Protein AF-G0PFA1-F1 (afdb_monomer_lite)

pLDDT: mean 74.65, std 20.19, range [38.69, 98.12]

Organism: Caenorhabditis brenneri (NCBI:txid135651)

Foldseek 3Di:
DDDDDDDDDDDDDPPPPPDPDDQDPVRVVVVVVVVVVVVVVPPPPPPPPQPPVNVVVVVVVVVVVVVVVVVVVLVPDDPVRNVVVVVVVVVVVVVVVVVLVVLLVCVVVVHDDPVSVVSNVVSVVVVVVVVVVVVVVLVPDDPVRNVVVVVVVVLVVCCVPVVDNPPDPPPPPPVPPPVPDDDDPDPDPDDDPDDDDDDDDDDD

Radius of gyration: 41.17 Å; chains: 1; bounding box: 41×150×68 Å

Sequence (204 aa):
MSQDQAPTSLEKSKGVGLGNNKPTKRDKIAAARQRYSRLTEHEPEHHSLPLPYDLEEEERKTKKNRLEAQRNKYHAMTPEQRREYNAKRTELGRKRRREEDQILARAERATGPPELLAKAELIRAKRKKNAERAKRRYDSMTQAEKRKHNTGRSVARRVRTVGSRDSYLEPYDESSNDWSMQGPPDSHNEDDDGNDDDYFSEDE

Secondary structure (DSSP, 8-state):
---------------------PPPHHHHHHHHHHHHHHHHHS------PPPHHHHHHHHHHHHHHHHHHHHHHHHHS-HHHHHHHHHHHHHHHHHHHHHHHHHHHHHHTT-S-HHHHHHHHHHHHHHHHHHHHHHHHHHTS-HHHHHHHHHHHHHHHHHHHHS-SSS------GGG--TT--PPP-------------------

Structure (mmCIF, N/CA/C/O backbone):
data_AF-G0PFA1-F1
#
_entry.id   AF-G0PFA1-F1
#
loop_
_atom_site.group_PDB
_atom_site.id
_atom_site.type_symbol
_atom_site.label_atom_id
_atom_site.label_alt_id
_atom_site.label_comp_id
_atom_site.label_asym_id
_atom_site.label_entity_id
_atom_site.label_seq_id
_atom_site.pdbx_PDB_ins_code
_atom_site.Cartn_x
_atom_site.Cartn_y
_atom_site.Cartn_z
_atom_site.occupancy
_atom_site.B_iso_or_equiv
_atom_site.auth_seq_id
_atom_site.auth_comp_id
_atom_site.auth_asym_id
_atom_site.auth_atom_id
_atom_site.pdbx_PDB_model_num
ATOM 1 N N . MET A 1 1 ? 15.020 100.658 -12.400 1.00 40.28 1 MET A N 1
ATOM 2 C CA . MET A 1 1 ? 13.853 100.600 -11.493 1.00 40.28 1 MET A CA 1
ATOM 3 C C . MET A 1 1 ? 12.628 100.270 -12.327 1.00 40.28 1 MET A C 1
ATOM 5 O O . MET A 1 1 ? 12.537 100.812 -13.418 1.00 40.28 1 MET A O 1
ATOM 9 N N . SER A 1 2 ? 11.749 99.423 -11.782 1.00 42.25 2 SER A N 1
ATOM 10 C CA . SER A 1 2 ? 10.439 98.984 -12.306 1.00 42.25 2 SER A CA 1
ATOM 11 C C . SER A 1 2 ? 10.474 98.042 -13.519 1.00 42.25 2 SER A C 1
ATOM 13 O O . SER A 1 2 ? 11.101 98.352 -14.522 1.00 42.25 2 SER A O 1
ATOM 15 N N . GLN A 1 3 ? 10.029 96.782 -13.364 1.00 44.78 3 GLN A N 1
ATOM 16 C CA . GLN A 1 3 ? 8.615 96.324 -13.329 1.00 44.78 3 GLN A CA 1
ATOM 17 C C . GLN A 1 3 ? 7.936 96.537 -14.687 1.00 44.78 3 GLN A C 1
ATOM 19 O O . GLN A 1 3 ? 8.119 97.579 -15.293 1.00 44.78 3 GLN A O 1
ATOM 24 N N . ASP A 1 4 ? 7.073 95.686 -15.219 1.00 46.72 4 ASP A N 1
ATOM 25 C CA . ASP A 1 4 ? 6.587 94.337 -14.940 1.00 46.72 4 ASP A CA 1
ATOM 26 C C . ASP A 1 4 ? 5.699 94.007 -16.166 1.00 46.72 4 ASP A C 1
ATOM 28 O O . ASP A 1 4 ? 5.162 94.915 -16.797 1.00 46.72 4 ASP A O 1
ATOM 32 N N . GLN A 1 5 ? 5.475 92.717 -16.410 1.00 40.41 5 GLN A N 1
ATOM 33 C CA . GLN A 1 5 ? 4.263 92.141 -17.026 1.00 40.41 5 GLN A CA 1
ATOM 34 C C . GLN A 1 5 ? 3.979 92.227 -18.553 1.00 40.41 5 GLN A C 1
ATOM 36 O O . GLN A 1 5 ? 4.111 93.241 -19.228 1.00 40.41 5 GLN A O 1
ATOM 41 N N . ALA A 1 6 ? 3.549 91.055 -19.054 1.00 48.53 6 ALA A N 1
ATOM 42 C CA . ALA A 1 6 ? 3.175 90.661 -20.423 1.00 48.53 6 ALA A CA 1
ATOM 43 C C . ALA A 1 6 ? 1.852 91.293 -20.921 1.00 48.53 6 ALA A C 1
ATOM 45 O O . ALA A 1 6 ? 1.153 91.906 -20.114 1.00 48.53 6 ALA A O 1
ATOM 46 N N . PRO A 1 7 ? 1.437 91.105 -22.202 1.00 54.19 7 PRO A N 1
ATOM 47 C CA . PRO A 1 7 ? 0.536 89.975 -22.522 1.00 54.19 7 PRO A CA 1
ATOM 48 C C . PRO A 1 7 ? 0.531 89.477 -23.999 1.00 54.19 7 PRO A C 1
ATOM 50 O O . PRO A 1 7 ? 1.149 90.055 -24.884 1.00 54.19 7 PRO A O 1
ATOM 53 N N . THR A 1 8 ? -0.304 88.453 -24.243 1.00 46.94 8 THR A N 1
ATOM 54 C CA . THR A 1 8 ? -1.005 88.068 -25.500 1.00 46.94 8 THR A CA 1
ATOM 55 C C . THR A 1 8 ? -0.587 86.771 -26.221 1.00 46.94 8 THR A C 1
A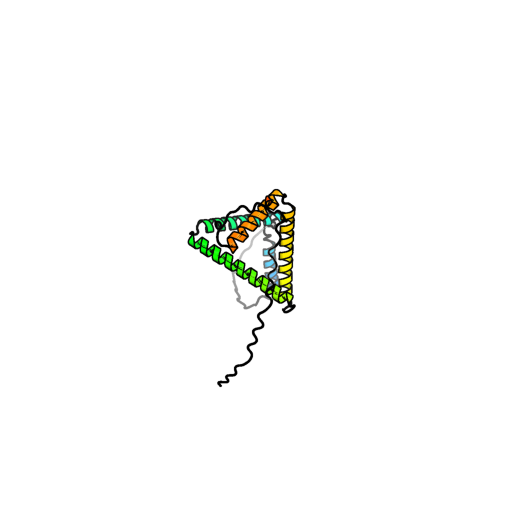TOM 57 O O . THR A 1 8 ? 0.324 86.707 -27.033 1.00 46.94 8 THR A O 1
ATOM 60 N N . SER A 1 9 ? -1.339 85.715 -25.880 1.00 47.41 9 SER A N 1
ATOM 61 C CA . SER A 1 9 ? -2.053 84.783 -26.773 1.00 47.41 9 SER A CA 1
ATOM 62 C C . SER A 1 9 ? -1.447 84.390 -28.129 1.00 47.41 9 SER A C 1
ATOM 64 O O . SER A 1 9 ? -1.487 85.181 -29.066 1.00 47.41 9 SER A O 1
ATOM 66 N N . LEU A 1 10 ? -1.186 83.088 -28.316 1.00 46.88 10 LEU A N 1
ATOM 67 C CA . LEU A 1 10 ? -1.720 82.410 -29.500 1.00 46.88 10 LEU A CA 1
ATOM 68 C C . LEU A 1 10 ? -1.975 80.913 -29.268 1.00 46.88 10 LEU A C 1
ATOM 70 O O . LEU A 1 10 ? -1.089 80.122 -28.964 1.00 46.88 10 LEU A O 1
ATOM 74 N N . GLU A 1 11 ? -3.262 80.614 -29.357 1.00 47.31 11 GLU A N 1
ATOM 75 C CA . GLU A 1 11 ? -3.962 79.400 -29.756 1.00 47.31 11 GLU A CA 1
ATOM 76 C C . GLU A 1 11 ? -3.298 78.012 -29.742 1.00 47.31 11 GLU A C 1
ATOM 78 O O . GLU A 1 11 ? -2.286 77.700 -30.362 1.00 47.31 11 GLU A O 1
ATOM 83 N N . LYS A 1 12 ? -4.075 77.111 -29.135 1.00 49.41 12 LYS A N 1
ATOM 84 C CA . LYS A 1 12 ? -4.110 75.669 -29.365 1.00 49.41 12 LYS A CA 1
ATOM 85 C C . LYS A 1 12 ? -4.075 75.347 -30.866 1.00 49.41 12 LYS A C 1
ATOM 87 O O . LYS A 1 12 ? -5.020 75.661 -31.578 1.00 49.41 12 LYS A O 1
ATOM 92 N N . SER A 1 13 ? -3.130 74.515 -31.291 1.00 47.66 13 SER A N 1
ATOM 93 C CA . SER A 1 13 ? -3.408 73.543 -32.352 1.00 47.66 13 SER A CA 1
ATOM 94 C C . SER A 1 13 ? -3.010 72.147 -31.876 1.00 47.66 13 SER A C 1
ATOM 96 O O . SER A 1 13 ? -1.849 71.755 -31.803 1.00 47.66 13 SER A O 1
ATOM 98 N N . LYS A 1 14 ? -4.033 71.384 -31.475 1.00 49.06 14 LYS A N 1
ATOM 99 C CA . LYS A 1 14 ? -3.942 69.938 -31.285 1.00 49.06 14 LYS A CA 1
ATOM 100 C C . LYS A 1 14 ? -3.827 69.302 -32.670 1.00 49.06 14 LYS A C 1
ATOM 102 O O . LYS A 1 14 ? -4.832 68.943 -33.270 1.00 49.06 14 LYS A O 1
ATOM 107 N N . GLY A 1 15 ? -2.607 69.168 -33.173 1.00 38.69 15 GLY A N 1
ATOM 108 C CA . GLY A 1 15 ? -2.311 68.296 -34.304 1.00 38.69 15 GLY A CA 1
ATOM 109 C C . GLY A 1 15 ? -2.151 66.859 -33.818 1.00 38.69 15 GLY A C 1
ATOM 110 O O . GLY A 1 15 ? -1.034 66.418 -33.566 1.00 38.69 15 GLY A O 1
ATOM 111 N N . VAL A 1 16 ? -3.252 66.120 -33.654 1.00 45.16 16 VAL A N 1
ATOM 112 C CA . VAL A 1 16 ? -3.192 64.661 -33.467 1.00 45.16 16 VAL A CA 1
ATOM 113 C C . VAL A 1 16 ? -2.939 64.039 -34.838 1.00 45.16 16 VAL A C 1
ATOM 115 O O . VAL A 1 16 ? -3.854 63.607 -35.532 1.00 45.16 16 VAL A O 1
ATOM 118 N N . GLY A 1 17 ? -1.675 64.048 -35.256 1.00 40.03 17 GLY A N 1
ATOM 119 C CA . GLY A 1 17 ? -1.214 63.267 -36.393 1.00 40.03 17 GLY A CA 1
ATOM 120 C C . GLY A 1 17 ? -1.200 61.791 -36.011 1.00 40.03 17 GLY A C 1
ATOM 121 O O . GLY A 1 17 ? -0.230 61.311 -35.428 1.00 40.03 17 GLY A O 1
ATOM 122 N N . LEU A 1 18 ? -2.273 61.066 -36.332 1.00 48.09 18 LEU A N 1
ATOM 123 C CA . LEU A 1 18 ? -2.292 59.602 -36.334 1.00 48.09 18 LEU A CA 1
ATOM 124 C C . LEU A 1 18 ? -1.440 59.096 -37.510 1.00 48.09 18 LEU A C 1
ATOM 126 O O . LEU A 1 18 ? -1.946 58.647 -38.533 1.00 48.09 18 LEU A O 1
ATOM 130 N N . GLY A 1 19 ? -0.120 59.226 -37.374 1.00 45.84 19 GLY A N 1
ATOM 131 C CA . GLY A 1 19 ? 0.854 58.574 -38.239 1.00 45.84 19 GLY A CA 1
ATOM 132 C C . GLY A 1 19 ? 1.093 57.146 -37.756 1.00 45.84 19 GLY A C 1
ATOM 133 O O . GLY A 1 19 ? 1.406 56.932 -36.586 1.00 45.84 19 GLY A O 1
ATOM 134 N N . ASN A 1 20 ? 0.956 56.173 -38.658 1.00 56.06 20 ASN A N 1
ATOM 135 C CA . ASN A 1 20 ? 1.168 54.736 -38.444 1.00 56.06 20 ASN A CA 1
ATOM 136 C C . ASN A 1 20 ? 2.643 54.371 -38.164 1.00 56.06 20 ASN A C 1
ATOM 138 O O . ASN A 1 20 ? 3.238 53.536 -38.847 1.00 56.06 20 ASN A O 1
ATOM 142 N N . ASN A 1 21 ? 3.252 54.976 -37.148 1.00 61.53 21 ASN A N 1
ATOM 143 C CA . ASN A 1 21 ? 4.621 54.687 -36.754 1.00 61.53 21 ASN A CA 1
ATOM 144 C C . ASN A 1 21 ? 4.612 53.505 -35.791 1.00 61.53 21 ASN A C 1
ATOM 146 O O . ASN A 1 21 ? 4.347 53.641 -34.596 1.00 61.53 21 ASN A O 1
ATOM 150 N N . LYS A 1 22 ? 4.896 52.311 -36.324 1.00 63.75 22 LYS A N 1
ATOM 151 C CA . LYS A 1 22 ? 5.198 51.142 -35.491 1.00 63.75 22 LYS A CA 1
ATOM 152 C C . LYS A 1 22 ? 6.299 51.550 -34.500 1.00 63.75 22 LYS A C 1
ATOM 154 O O . LYS A 1 22 ? 7.297 52.120 -34.943 1.00 63.75 22 LYS A O 1
ATOM 159 N N . PRO A 1 23 ? 6.152 51.256 -33.196 1.00 71.88 23 PRO A N 1
ATOM 160 C CA . PRO A 1 23 ? 7.113 51.701 -32.195 1.00 71.88 23 PRO A CA 1
ATOM 161 C C . PRO A 1 23 ? 8.505 51.202 -32.570 1.00 71.88 23 PRO A C 1
ATOM 163 O O . PRO A 1 23 ? 8.684 50.017 -32.899 1.00 71.88 23 PRO A O 1
ATOM 166 N N . THR A 1 24 ? 9.483 52.106 -32.560 1.00 76.19 24 THR A N 1
ATOM 167 C CA . THR A 1 24 ? 10.854 51.750 -32.917 1.00 76.19 24 THR A CA 1
ATOM 168 C C . THR A 1 24 ? 11.400 50.762 -31.885 1.00 76.19 24 THR A C 1
ATOM 170 O O . THR A 1 24 ? 10.879 50.623 -30.774 1.00 76.19 24 THR A O 1
ATOM 173 N N . LYS A 1 25 ? 12.470 50.031 -32.222 1.00 72.50 25 LYS A N 1
ATOM 174 C CA . LYS A 1 25 ? 13.098 49.085 -31.281 1.00 72.50 25 LYS A CA 1
ATOM 175 C C . LYS A 1 25 ? 13.473 49.774 -29.961 1.00 72.50 25 LYS A C 1
ATOM 177 O O . LYS A 1 25 ? 13.340 49.168 -28.903 1.00 72.50 25 LYS A O 1
ATOM 182 N N . ARG A 1 26 ? 13.873 51.048 -30.020 1.00 72.31 26 ARG A N 1
ATOM 183 C CA . ARG A 1 26 ? 14.214 51.864 -28.851 1.00 72.31 26 ARG A CA 1
ATOM 184 C C . ARG A 1 26 ? 12.990 52.159 -27.981 1.00 72.31 26 ARG A C 1
ATOM 186 O O . ARG A 1 26 ? 13.082 52.001 -26.769 1.00 72.31 26 ARG A O 1
ATOM 193 N N . ASP A 1 27 ? 11.845 52.462 -28.586 1.00 79.31 27 ASP A N 1
ATOM 194 C CA . ASP A 1 27 ? 10.588 52.709 -27.861 1.00 79.31 27 ASP A CA 1
ATOM 195 C C . ASP A 1 27 ? 10.050 51.431 -27.219 1.00 79.31 27 ASP A C 1
ATOM 197 O O . ASP A 1 27 ? 9.589 51.446 -26.081 1.00 79.31 27 ASP A O 1
ATOM 201 N N . LYS A 1 28 ? 10.183 50.290 -27.905 1.00 80.38 28 LYS A N 1
ATOM 202 C CA . LYS A 1 28 ? 9.840 48.975 -27.344 1.00 80.38 28 LYS A CA 1
ATOM 203 C C . LYS A 1 28 ? 10.726 48.622 -26.150 1.00 80.38 28 LYS A C 1
ATOM 205 O O . LYS A 1 28 ? 10.224 48.114 -25.153 1.00 80.38 28 LYS A O 1
ATOM 210 N N . ILE A 1 29 ? 12.025 48.916 -26.231 1.00 76.38 29 ILE A N 1
ATOM 211 C CA . ILE A 1 29 ? 12.969 48.710 -25.124 1.00 76.38 29 ILE A CA 1
ATOM 212 C C . ILE A 1 29 ? 12.658 49.662 -23.963 1.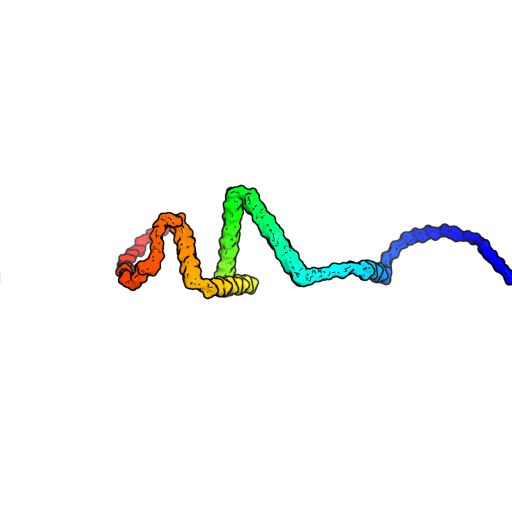00 76.38 29 ILE A C 1
ATOM 214 O O . ILE A 1 29 ? 12.672 49.232 -22.815 1.00 76.38 29 ILE A O 1
ATOM 218 N N . ALA A 1 30 ? 12.338 50.929 -24.233 1.00 79.50 30 ALA A N 1
ATOM 219 C CA . ALA A 1 30 ? 11.951 51.891 -23.204 1.00 79.50 30 ALA A CA 1
ATOM 220 C C . ALA A 1 30 ? 10.634 51.490 -22.517 1.00 79.50 30 ALA A C 1
ATOM 222 O O . ALA A 1 30 ? 10.555 51.490 -21.290 1.00 79.50 30 ALA A O 1
ATOM 223 N N . ALA A 1 31 ? 9.638 51.046 -23.286 1.00 80.25 31 ALA A N 1
ATOM 224 C CA . ALA A 1 31 ? 8.380 50.527 -22.761 1.00 80.25 31 ALA A CA 1
ATOM 225 C C . ALA A 1 31 ? 8.582 49.238 -21.948 1.00 80.25 31 ALA A C 1
ATOM 227 O O . ALA A 1 31 ? 7.970 49.074 -20.895 1.00 80.25 31 ALA A O 1
ATOM 228 N N . ALA A 1 32 ? 9.471 48.340 -22.387 1.00 76.75 32 ALA A N 1
ATOM 229 C CA . ALA A 1 32 ? 9.849 47.159 -21.615 1.00 76.75 32 ALA A CA 1
ATOM 230 C C . ALA A 1 32 ? 10.540 47.552 -20.301 1.00 76.75 32 ALA A C 1
ATOM 232 O O . ALA A 1 32 ? 10.172 47.042 -19.249 1.00 76.75 32 ALA A O 1
ATOM 233 N N . ARG A 1 33 ? 11.472 48.513 -20.327 1.00 78.00 33 ARG A N 1
ATOM 234 C CA . ARG A 1 33 ? 12.138 49.028 -19.121 1.00 78.00 33 ARG A CA 1
ATOM 235 C C . ARG A 1 33 ? 11.157 49.661 -18.142 1.00 78.00 33 ARG A C 1
ATOM 237 O O . ARG A 1 33 ? 11.268 49.391 -16.958 1.00 78.00 33 ARG A O 1
ATOM 244 N N . GLN A 1 34 ? 10.171 50.425 -18.613 1.00 76.88 34 GLN A N 1
ATOM 245 C CA . GLN A 1 34 ? 9.122 50.964 -17.740 1.00 76.88 34 GLN A CA 1
ATOM 246 C C . GLN A 1 34 ? 8.197 49.874 -17.182 1.00 76.88 34 GLN A C 1
ATOM 248 O O . GLN A 1 34 ? 7.763 49.973 -16.039 1.00 76.88 34 GLN A O 1
ATOM 253 N N . ARG A 1 35 ? 7.923 48.806 -17.945 1.00 70.25 35 ARG A N 1
ATOM 254 C CA . ARG A 1 35 ? 7.189 47.634 -17.438 1.00 70.25 35 ARG A CA 1
ATOM 255 C C . ARG A 1 35 ? 7.965 46.903 -16.343 1.00 70.25 35 ARG A C 1
ATOM 257 O O . ARG A 1 35 ? 7.372 46.568 -15.327 1.00 70.25 35 ARG A O 1
ATOM 264 N N . TYR A 1 36 ? 9.269 46.701 -16.529 1.00 64.25 36 TYR A N 1
ATOM 265 C CA . TYR A 1 36 ? 10.127 46.095 -15.509 1.00 64.25 36 TYR A CA 1
ATOM 266 C C . TYR A 1 36 ? 10.323 47.011 -14.298 1.00 64.25 36 TYR A C 1
ATOM 268 O O . TYR A 1 36 ? 10.240 46.523 -13.185 1.00 64.25 36 TYR A O 1
ATOM 276 N N . SER A 1 37 ? 10.471 48.323 -14.497 1.00 67.44 37 SER A N 1
ATOM 277 C CA . SER A 1 37 ? 10.557 49.313 -13.413 1.00 67.44 37 SER A CA 1
ATOM 278 C C . SER A 1 37 ? 9.290 49.335 -12.550 1.00 67.44 37 SER A C 1
ATOM 280 O O . SER A 1 37 ? 9.385 49.318 -11.328 1.00 67.44 37 SER A O 1
ATOM 282 N N . ARG A 1 38 ? 8.099 49.261 -13.157 1.00 64.56 38 ARG A N 1
ATOM 283 C CA . ARG A 1 38 ? 6.832 49.151 -12.411 1.00 64.56 38 ARG A CA 1
ATOM 284 C C . ARG A 1 38 ? 6.644 47.800 -11.717 1.00 64.56 38 ARG A C 1
ATOM 286 O O . ARG A 1 38 ? 5.967 47.742 -10.700 1.00 64.56 38 ARG A O 1
ATOM 293 N N . LEU A 1 39 ? 7.234 46.730 -12.253 1.00 58.41 39 LEU A N 1
ATOM 294 C CA . LEU A 1 39 ? 7.289 45.424 -11.585 1.00 58.41 39 LEU A CA 1
ATOM 295 C C . LEU A 1 39 ? 8.298 45.402 -10.429 1.00 58.41 39 LEU A C 1
ATOM 297 O O . LEU A 1 39 ? 8.116 44.615 -9.513 1.00 58.41 39 LEU A O 1
ATOM 301 N N . THR A 1 40 ? 9.343 46.234 -10.466 1.00 54.91 40 THR A N 1
ATOM 302 C CA . THR A 1 40 ? 10.335 46.345 -9.384 1.00 54.91 40 THR A CA 1
ATOM 303 C C . THR A 1 40 ? 9.950 47.349 -8.299 1.00 54.91 40 THR A C 1
ATOM 305 O O . THR A 1 40 ? 10.443 47.226 -7.189 1.00 54.91 40 THR A O 1
ATOM 308 N N . GLU A 1 41 ? 9.095 48.335 -8.595 1.00 56.12 41 GLU A N 1
ATOM 309 C CA . GLU A 1 41 ? 8.589 49.295 -7.596 1.00 56.12 41 GLU A CA 1
ATOM 310 C C . GLU A 1 41 ? 7.381 48.771 -6.817 1.00 56.12 41 GLU A C 1
ATOM 312 O O . GLU A 1 41 ? 7.161 49.176 -5.679 1.00 56.12 41 GLU A O 1
ATOM 317 N N . HIS A 1 42 ? 6.630 47.822 -7.379 1.00 48.09 42 HIS A N 1
ATOM 318 C CA . HIS A 1 42 ? 5.857 46.913 -6.547 1.00 48.09 42 HIS A CA 1
ATOM 319 C C . HIS A 1 42 ? 6.806 45.807 -6.108 1.00 48.09 42 HIS A C 1
ATOM 321 O O . HIS A 1 42 ? 6.739 44.695 -6.618 1.00 48.09 42 HIS A O 1
ATOM 327 N N . GLU A 1 43 ? 7.734 46.143 -5.208 1.00 45.62 43 GLU A N 1
ATOM 328 C CA . GLU A 1 43 ? 8.315 45.146 -4.321 1.00 45.62 43 GLU A CA 1
ATOM 329 C C . GLU A 1 43 ? 7.094 44.474 -3.686 1.00 45.62 43 GLU A C 1
ATOM 331 O O . GLU A 1 43 ? 6.370 45.138 -2.934 1.00 45.62 43 GLU A O 1
ATOM 336 N N . PRO A 1 44 ? 6.729 43.233 -4.075 1.00 53.81 44 PRO A N 1
ATOM 337 C CA . PRO A 1 44 ? 5.732 42.548 -3.292 1.00 53.81 44 PRO A CA 1
ATOM 338 C C . PRO A 1 44 ? 6.387 42.495 -1.923 1.00 53.81 44 PRO A C 1
ATOM 340 O O . PRO A 1 44 ? 7.475 41.924 -1.828 1.00 53.81 44 PRO A O 1
ATOM 343 N N . GLU A 1 45 ? 5.781 43.150 -0.922 1.00 50.56 45 GLU A N 1
ATOM 344 C CA . GLU A 1 45 ? 5.951 42.829 0.498 1.00 50.56 45 GLU A CA 1
ATOM 345 C C . GLU A 1 45 ? 6.475 41.413 0.537 1.00 50.56 45 GLU A C 1
ATOM 347 O O . GLU A 1 45 ? 5.738 40.536 0.070 1.00 50.56 45 GLU A O 1
ATOM 352 N N . HIS A 1 46 ? 7.760 41.227 0.866 1.00 47.75 46 HIS A N 1
ATOM 353 C CA . HIS A 1 46 ? 8.408 39.929 0.814 1.00 47.75 46 HIS A CA 1
ATOM 354 C C . HIS A 1 46 ? 7.531 39.008 1.657 1.00 47.75 46 HIS A C 1
ATOM 356 O O . HIS A 1 46 ? 7.664 38.965 2.877 1.00 47.75 46 HIS A O 1
ATOM 362 N N . HIS A 1 47 ? 6.584 38.323 1.007 1.00 49.97 47 HIS A N 1
ATOM 363 C CA . HIS A 1 47 ? 5.767 37.292 1.594 1.00 49.97 47 HIS A CA 1
ATOM 364 C C . HIS A 1 47 ? 6.815 36.242 1.834 1.00 49.97 47 HIS A C 1
ATOM 366 O O . HIS A 1 47 ? 7.253 35.566 0.898 1.00 49.97 47 HIS A O 1
ATOM 372 N N . SER A 1 48 ? 7.339 36.270 3.056 1.00 58.44 48 SER A N 1
ATOM 373 C CA . SER A 1 48 ? 8.338 35.360 3.553 1.00 58.44 48 SER A CA 1
ATOM 374 C C . SER A 1 48 ? 7.913 33.999 3.052 1.00 58.44 48 SER A C 1
ATOM 376 O O . SER A 1 48 ? 6.811 33.534 3.352 1.00 58.44 48 SER A O 1
ATOM 378 N N . LEU A 1 49 ? 8.735 33.417 2.174 1.00 59.34 49 LEU A N 1
ATOM 379 C CA . LEU A 1 49 ? 8.538 32.039 1.759 1.00 59.34 49 LEU A CA 1
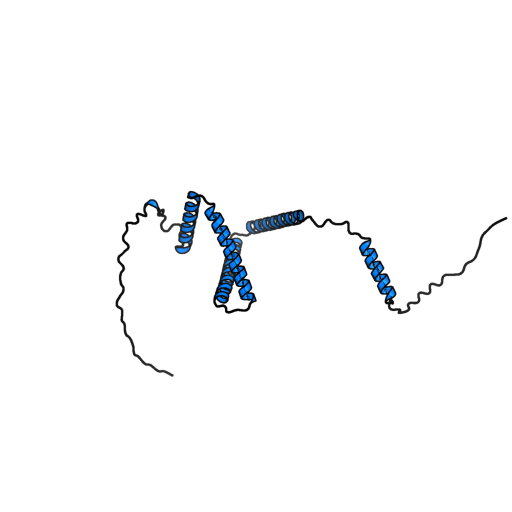ATOM 380 C C . LEU A 1 49 ? 8.292 31.268 3.056 1.00 59.34 49 LEU A C 1
ATOM 382 O O . LEU A 1 49 ? 9.135 31.398 3.953 1.00 59.34 49 LEU A O 1
ATOM 386 N N . PRO A 1 50 ? 7.138 30.582 3.202 1.00 56.00 50 PRO A N 1
ATOM 387 C CA . PRO A 1 50 ? 6.810 29.923 4.452 1.00 56.00 50 PRO A CA 1
ATOM 388 C C . PRO A 1 50 ? 8.017 29.079 4.817 1.00 56.00 50 PRO A C 1
ATOM 390 O O . PRO A 1 50 ? 8.534 28.348 3.958 1.00 56.00 50 PRO A O 1
ATOM 393 N N . LEU A 1 51 ? 8.540 29.266 6.031 1.00 60.81 51 LEU A N 1
ATOM 394 C CA . LEU A 1 51 ? 9.740 28.549 6.432 1.00 60.81 51 LEU A CA 1
ATOM 395 C C . LEU A 1 51 ? 9.459 27.050 6.234 1.00 60.81 51 LEU A C 1
ATOM 397 O O . LEU A 1 51 ? 8.302 26.637 6.314 1.00 60.81 51 LEU A O 1
ATOM 401 N N . PRO A 1 52 ? 10.465 26.203 5.960 1.00 60.84 52 PRO A N 1
ATOM 402 C CA . PRO A 1 52 ? 10.243 24.779 5.683 1.00 60.84 52 PRO A CA 1
ATOM 403 C C . PRO A 1 52 ? 9.327 24.079 6.707 1.00 60.84 52 PRO A C 1
ATOM 405 O O . PRO A 1 52 ? 8.583 23.167 6.362 1.00 60.84 52 PRO A O 1
ATOM 408 N N . TYR A 1 53 ? 9.326 24.576 7.946 1.00 62.09 53 TYR A N 1
ATOM 409 C CA . TYR A 1 53 ? 8.432 24.186 9.030 1.00 62.09 53 TYR A CA 1
ATOM 410 C C . TYR A 1 53 ? 6.943 24.521 8.781 1.00 62.09 53 TYR A C 1
ATOM 412 O O . TYR A 1 53 ? 6.074 23.675 8.984 1.00 62.09 53 TYR A O 1
ATOM 420 N N . ASP A 1 54 ? 6.638 25.710 8.264 1.00 64.19 54 ASP A N 1
ATOM 421 C CA . ASP A 1 54 ? 5.274 26.173 7.988 1.00 64.19 54 ASP A CA 1
ATOM 422 C C . ASP A 1 54 ? 4.634 25.383 6.837 1.00 64.19 54 ASP A C 1
ATOM 424 O O . ASP A 1 54 ? 3.445 25.066 6.875 1.00 64.19 54 ASP A O 1
ATOM 428 N N . LEU A 1 55 ? 5.429 24.979 5.839 1.00 70.44 55 LEU A N 1
ATOM 429 C CA . LEU A 1 55 ? 4.963 24.103 4.757 1.00 70.44 55 LEU A CA 1
ATOM 430 C C . LEU A 1 55 ? 4.574 22.716 5.281 1.00 70.44 55 LEU A C 1
ATOM 432 O O . LEU A 1 55 ? 3.535 22.175 4.898 1.00 70.44 55 LEU A O 1
ATOM 436 N N . GLU A 1 56 ? 5.374 22.138 6.179 1.00 73.94 56 GLU A N 1
ATOM 437 C CA . GLU A 1 56 ? 5.064 20.847 6.794 1.00 73.94 56 GLU A CA 1
ATOM 438 C C . GLU A 1 56 ? 3.814 20.918 7.676 1.00 73.94 56 GLU A C 1
ATOM 440 O O . GLU A 1 56 ? 2.988 19.998 7.666 1.00 73.94 56 GLU A O 1
ATOM 445 N N . GLU A 1 57 ? 3.633 22.006 8.424 1.00 76.81 57 GLU A N 1
ATOM 446 C CA . GLU A 1 57 ? 2.436 22.219 9.230 1.00 76.81 57 GLU A CA 1
ATOM 4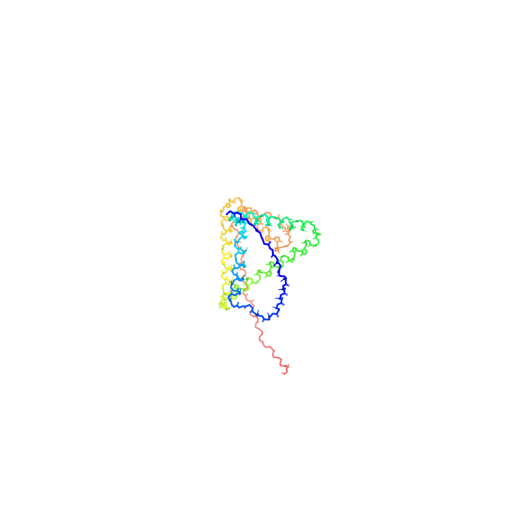47 C C . GLU A 1 57 ? 1.180 22.395 8.378 1.00 76.81 57 GLU A C 1
ATOM 449 O O . GLU A 1 57 ? 0.169 21.738 8.647 1.00 76.81 57 GLU A O 1
ATOM 454 N N . GLU A 1 58 ? 1.235 23.205 7.322 1.00 76.06 58 GLU A N 1
ATOM 455 C CA . GLU A 1 58 ? 0.127 23.361 6.379 1.00 76.06 58 GLU A CA 1
ATOM 456 C C . GLU A 1 58 ? -0.181 22.047 5.647 1.00 76.06 58 GLU A C 1
ATOM 458 O O . GLU A 1 58 ? -1.344 21.655 5.496 1.00 76.06 58 GLU A O 1
ATOM 463 N N . GLU A 1 59 ? 0.831 21.256 5.286 1.00 83.06 59 GLU A N 1
ATOM 464 C CA . GLU A 1 59 ? 0.622 19.905 4.768 1.00 83.06 59 GLU A CA 1
ATOM 465 C C . GLU A 1 59 ? -0.055 18.984 5.788 1.00 83.06 59 GLU A C 1
ATOM 467 O O . GLU A 1 59 ? -0.931 18.191 5.434 1.00 83.06 59 GLU A O 1
ATOM 472 N N . ARG A 1 60 ? 0.335 19.049 7.063 1.00 83.81 60 ARG A N 1
ATOM 473 C CA . ARG A 1 60 ? -0.292 18.254 8.128 1.00 83.81 60 ARG A CA 1
ATOM 474 C C . ARG A 1 60 ? -1.741 18.677 8.342 1.00 83.81 60 ARG A C 1
ATOM 476 O O . ARG A 1 60 ? -2.598 17.796 8.444 1.00 83.81 60 ARG A O 1
ATOM 483 N N . LYS A 1 61 ? -2.031 19.981 8.351 1.00 83.94 61 LYS A N 1
ATOM 484 C CA . LYS A 1 61 ? -3.390 20.538 8.461 1.00 83.94 61 LYS A CA 1
ATOM 485 C C . LYS A 1 61 ? -4.247 20.129 7.267 1.00 83.94 61 LYS A C 1
ATOM 487 O O . LYS A 1 61 ? -5.319 19.563 7.450 1.00 83.94 61 LYS A O 1
ATOM 492 N N . THR A 1 62 ? -3.760 20.294 6.040 1.00 87.44 62 THR A N 1
ATOM 493 C CA . THR A 1 62 ? -4.497 19.886 4.832 1.00 87.44 62 THR A CA 1
ATOM 494 C C . THR A 1 62 ? -4.719 18.374 4.774 1.00 87.44 62 THR A C 1
ATOM 496 O O . THR A 1 62 ? -5.822 17.930 4.447 1.00 87.44 62 THR A O 1
ATOM 499 N N . LYS A 1 63 ? -3.724 17.554 5.146 1.00 87.81 63 LYS A N 1
ATOM 500 C CA . LYS A 1 63 ? -3.882 16.094 5.290 1.00 87.81 63 LYS A CA 1
ATOM 501 C C . LYS A 1 63 ? -4.939 15.761 6.344 1.00 87.81 63 LYS A C 1
ATOM 503 O O . LYS A 1 63 ? -5.804 14.931 6.074 1.00 87.81 63 LYS A O 1
ATOM 508 N N . LYS A 1 64 ? -4.910 16.418 7.507 1.00 87.88 64 LYS A N 1
ATOM 509 C CA . LYS A 1 64 ? -5.905 16.250 8.577 1.00 87.88 64 LYS A CA 1
ATOM 510 C C . LYS A 1 64 ? -7.313 16.596 8.083 1.00 87.88 64 LYS A C 1
ATOM 512 O O . LYS A 1 64 ? -8.195 15.748 8.176 1.00 87.88 64 LYS A O 1
ATOM 517 N N . ASN A 1 65 ? -7.491 17.754 7.455 1.00 89.81 65 ASN A N 1
ATOM 518 C CA . ASN A 1 65 ? -8.779 18.205 6.922 1.00 89.81 65 ASN A CA 1
ATOM 519 C C . ASN A 1 65 ? -9.325 17.230 5.865 1.00 89.81 65 ASN A C 1
ATOM 521 O O . ASN A 1 65 ? -10.505 16.887 5.869 1.00 89.81 65 ASN A O 1
ATOM 525 N N . ARG A 1 66 ? -8.459 16.707 4.984 1.00 89.94 66 ARG A N 1
ATOM 526 C CA . ARG A 1 66 ? -8.836 15.678 3.996 1.00 89.94 66 ARG A CA 1
ATOM 527 C C . ARG A 1 66 ? -9.268 14.370 4.660 1.00 89.94 66 ARG A C 1
ATOM 529 O O . ARG A 1 66 ? -10.230 13.749 4.208 1.00 89.94 66 ARG A O 1
ATOM 536 N N . LEU A 1 67 ? -8.575 13.943 5.716 1.00 90.06 67 LEU A N 1
ATOM 537 C CA . LEU A 1 67 ? -8.936 12.742 6.475 1.00 90.06 67 LEU A CA 1
ATOM 538 C C . LEU A 1 67 ? -10.277 12.914 7.194 1.00 90.06 67 LEU A C 1
ATOM 540 O O . LEU A 1 67 ? -11.098 11.999 7.166 1.00 90.06 67 LEU A O 1
ATOM 544 N N . GLU A 1 68 ? -10.520 14.073 7.801 1.00 90.44 68 GLU A N 1
ATOM 545 C CA . GLU A 1 68 ? -11.790 14.401 8.457 1.00 90.44 68 GLU A CA 1
ATOM 546 C C . GLU A 1 68 ? -12.946 14.435 7.451 1.00 90.44 68 GLU A C 1
ATOM 548 O O . GLU A 1 68 ? -13.961 13.770 7.660 1.00 90.44 68 GLU A O 1
ATOM 553 N N . ALA A 1 69 ? -12.758 15.072 6.293 1.00 91.19 69 ALA A N 1
ATOM 554 C CA . ALA A 1 69 ? -13.737 15.048 5.208 1.00 91.19 69 ALA A CA 1
ATOM 555 C C . ALA A 1 69 ? -14.028 13.617 4.711 1.00 91.19 69 ALA A C 1
ATOM 557 O O . ALA A 1 69 ? -15.185 13.250 4.495 1.00 91.19 69 ALA A O 1
ATOM 558 N N . GLN A 1 70 ? -12.999 12.772 4.569 1.00 90.38 70 GLN A N 1
ATOM 559 C CA . GLN A 1 70 ? -13.175 11.371 4.176 1.00 90.38 70 GLN A CA 1
ATOM 560 C C . GLN A 1 70 ? -13.943 10.563 5.231 1.00 90.38 70 GLN A C 1
ATOM 562 O O . GLN A 1 70 ? -14.792 9.744 4.868 1.00 90.38 70 GLN A O 1
ATOM 567 N N . ARG A 1 71 ? -13.665 10.787 6.523 1.00 91.19 71 ARG A N 1
ATOM 568 C CA . ARG A 1 71 ? -14.411 10.166 7.627 1.00 91.19 71 ARG A CA 1
ATOM 569 C C . ARG A 1 71 ? -15.881 10.550 7.560 1.00 91.19 71 ARG A C 1
ATOM 571 O O . ARG A 1 71 ? -16.724 9.658 7.528 1.00 91.19 71 ARG A O 1
ATOM 578 N N . ASN A 1 72 ? -16.176 11.843 7.446 1.00 92.12 72 ASN A N 1
ATOM 579 C CA . ASN A 1 72 ? -17.548 12.343 7.348 1.00 92.12 72 ASN A CA 1
ATOM 580 C C . ASN A 1 72 ? -18.277 11.722 6.153 1.00 92.12 72 ASN A C 1
ATOM 582 O O . ASN A 1 72 ? -19.394 11.234 6.300 1.00 92.12 72 ASN A O 1
ATOM 586 N N . LYS A 1 73 ? -17.607 11.619 4.997 1.00 91.25 73 LYS A N 1
ATOM 587 C CA . LYS A 1 73 ? -18.155 10.934 3.821 1.00 91.25 73 LYS A CA 1
ATOM 588 C C . LYS A 1 73 ? -18.484 9.463 4.105 1.00 91.25 73 LYS A C 1
ATOM 590 O O . LYS A 1 73 ? -19.562 9.012 3.744 1.00 91.25 73 LYS A O 1
ATOM 595 N N . TYR A 1 74 ? -17.590 8.708 4.749 1.00 91.25 74 TYR A N 1
ATOM 596 C CA . TYR A 1 74 ? -17.826 7.290 5.067 1.00 91.25 74 TYR A CA 1
ATOM 597 C C . TYR A 1 74 ? -18.936 7.087 6.113 1.00 91.25 74 TYR A C 1
ATOM 599 O O . TYR A 1 74 ? -19.691 6.115 6.037 1.00 91.25 74 TYR A O 1
ATOM 607 N N . HIS A 1 75 ? -19.055 8.003 7.077 1.00 93.06 75 HIS A N 1
ATOM 608 C CA . HIS A 1 75 ? -20.142 7.989 8.056 1.00 93.06 75 HIS A CA 1
ATOM 609 C C . HIS A 1 75 ? -21.495 8.331 7.424 1.00 93.06 75 HIS A C 1
ATOM 611 O O . HIS A 1 75 ? -22.487 7.707 7.788 1.00 93.06 75 HIS A O 1
ATOM 617 N N . ALA A 1 76 ? -21.516 9.232 6.437 1.00 93.50 76 ALA A N 1
ATOM 618 C CA . ALA A 1 76 ? -22.712 9.584 5.674 1.00 93.50 76 ALA A CA 1
ATOM 619 C C . ALA A 1 76 ? -23.140 8.512 4.649 1.00 93.50 76 ALA A C 1
ATOM 621 O O . ALA A 1 76 ? -24.293 8.502 4.231 1.00 93.50 76 ALA A O 1
ATOM 622 N N . MET A 1 77 ? -22.242 7.608 4.232 1.00 94.38 77 MET A N 1
ATOM 623 C CA . MET A 1 77 ? -22.587 6.513 3.314 1.00 94.38 77 MET A CA 1
ATOM 624 C C . MET A 1 77 ? -23.543 5.503 3.961 1.00 94.38 77 MET A C 1
ATOM 626 O O . MET A 1 77 ? -23.348 5.076 5.105 1.00 94.38 77 MET A O 1
ATOM 630 N N . THR A 1 78 ? -24.510 5.023 3.177 1.00 96.25 78 THR A N 1
ATOM 631 C CA . THR A 1 78 ? -25.387 3.910 3.567 1.00 96.25 78 THR A CA 1
ATOM 632 C C . THR A 1 78 ? -24.582 2.606 3.724 1.00 96.25 78 THR A C 1
ATOM 634 O O . THR A 1 78 ? -23.475 2.480 3.184 1.00 96.25 78 THR A O 1
ATOM 637 N N . PRO A 1 79 ? -25.079 1.596 4.468 1.00 93.44 79 PRO A N 1
ATOM 638 C CA . PRO A 1 79 ? -24.384 0.312 4.598 1.00 93.44 79 PRO A CA 1
ATOM 639 C C . PRO A 1 79 ? -24.092 -0.365 3.250 1.00 93.44 79 PRO A C 1
ATOM 641 O O . PRO A 1 79 ? -23.017 -0.943 3.096 1.00 93.44 79 PRO A O 1
ATOM 644 N N . GLU A 1 80 ? -24.989 -0.259 2.271 1.00 93.69 80 GLU A N 1
ATOM 645 C CA . GLU A 1 80 ? -24.796 -0.807 0.921 1.00 93.69 80 GLU A CA 1
ATOM 646 C C . GLU A 1 80 ? -23.683 -0.076 0.167 1.00 93.69 80 GLU A C 1
ATOM 648 O O . GLU A 1 80 ? -22.726 -0.703 -0.289 1.00 93.69 80 GLU A O 1
ATOM 653 N N . GLN A 1 81 ? -23.708 1.260 0.169 1.00 94.44 81 GLN A N 1
ATOM 654 C CA . GLN A 1 81 ? -22.649 2.077 -0.429 1.00 94.44 81 GLN A CA 1
ATOM 655 C C . GLN A 1 81 ? -21.281 1.802 0.208 1.00 94.44 81 GLN A C 1
ATOM 657 O O . GLN A 1 81 ? -20.267 1.732 -0.490 1.00 94.44 81 GLN A O 1
ATOM 662 N N . ARG A 1 82 ? -21.228 1.594 1.532 1.00 93.94 82 ARG A N 1
ATOM 663 C CA . ARG A 1 82 ? -19.989 1.202 2.223 1.00 93.94 82 ARG A CA 1
ATOM 664 C C . ARG A 1 82 ? -19.482 -0.162 1.760 1.00 93.94 82 ARG A C 1
ATOM 666 O O . ARG A 1 82 ? -18.271 -0.317 1.580 1.00 93.94 82 ARG A O 1
ATOM 673 N N . ARG A 1 83 ? -20.368 -1.146 1.568 1.00 94.50 83 ARG A N 1
ATOM 674 C CA . ARG A 1 83 ? -20.000 -2.476 1.048 1.00 94.50 83 ARG A CA 1
ATOM 675 C C . ARG A 1 83 ? -19.418 -2.363 -0.356 1.00 94.50 83 ARG A C 1
ATOM 677 O O . ARG A 1 83 ? -18.308 -2.842 -0.574 1.00 94.50 83 ARG A O 1
ATOM 684 N N . GLU A 1 84 ? -20.097 -1.670 -1.266 1.00 95.25 84 GLU A N 1
ATOM 685 C CA . GLU A 1 84 ? -19.620 -1.469 -2.639 1.00 95.25 84 GLU A CA 1
ATOM 686 C C . GLU A 1 84 ? -18.293 -0.709 -2.696 1.00 95.25 84 GLU A C 1
ATOM 688 O O . GLU A 1 84 ? -17.365 -1.115 -3.397 1.00 95.25 84 GLU A O 1
ATOM 693 N N . TYR A 1 85 ? -18.163 0.376 -1.928 1.00 94.56 85 TYR A N 1
ATOM 694 C CA . TYR A 1 85 ? -16.925 1.147 -1.851 1.00 94.56 85 TYR A CA 1
ATOM 695 C C . TYR A 1 85 ? -15.755 0.283 -1.359 1.00 94.56 85 TYR A C 1
ATOM 697 O O . TYR A 1 85 ? -14.670 0.303 -1.945 1.00 94.56 85 TYR A O 1
ATOM 705 N N . ASN A 1 86 ? -15.970 -0.523 -0.316 1.00 93.31 86 ASN A N 1
ATOM 706 C CA . ASN A 1 86 ? -14.953 -1.435 0.205 1.00 93.31 86 ASN A CA 1
ATOM 707 C C . ASN A 1 86 ? -14.637 -2.577 -0.775 1.00 93.31 86 ASN A C 1
ATOM 709 O O . ASN A 1 86 ? -13.468 -2.963 -0.888 1.00 93.31 86 ASN A O 1
ATOM 713 N N . ALA A 1 87 ? -15.633 -3.077 -1.512 1.00 94.38 87 ALA A N 1
ATOM 714 C CA . ALA A 1 87 ? -15.448 -4.075 -2.562 1.00 94.38 87 ALA A CA 1
ATOM 715 C C . ALA A 1 87 ? -14.564 -3.520 -3.690 1.00 94.38 87 ALA A C 1
ATOM 717 O O . ALA A 1 87 ? -13.496 -4.078 -3.951 1.00 94.38 87 ALA A O 1
ATOM 718 N N . LYS A 1 88 ? -14.915 -2.354 -4.250 1.00 95.88 88 LYS A N 1
ATOM 719 C CA . LYS A 1 88 ? -14.123 -1.656 -5.281 1.00 95.88 88 LYS A CA 1
ATOM 720 C C . LYS A 1 88 ? -12.707 -1.346 -4.797 1.00 95.88 88 LYS A C 1
ATOM 722 O O . LYS A 1 88 ? -11.730 -1.583 -5.504 1.00 95.88 88 LYS A O 1
ATOM 727 N N . ARG A 1 89 ? -12.557 -0.876 -3.553 1.00 94.25 89 ARG A N 1
ATOM 728 C CA . ARG A 1 89 ? -11.241 -0.612 -2.944 1.00 94.25 89 ARG A CA 1
ATOM 729 C C . ARG A 1 89 ? -10.397 -1.883 -2.824 1.00 94.25 89 ARG A C 1
ATOM 731 O O . ARG A 1 89 ? -9.191 -1.855 -3.080 1.00 94.25 89 ARG A O 1
ATOM 738 N N . THR A 1 90 ? -11.017 -2.991 -2.432 1.00 95.19 90 THR A N 1
ATOM 739 C CA . THR A 1 90 ? -10.356 -4.297 -2.324 1.00 95.19 90 THR A CA 1
ATOM 740 C C . THR A 1 90 ? -9.917 -4.805 -3.690 1.00 95.19 90 THR A C 1
ATOM 742 O O . THR A 1 90 ? -8.781 -5.261 -3.842 1.00 95.19 90 THR A O 1
ATOM 745 N N . GLU A 1 91 ? -10.792 -4.694 -4.685 1.00 95.75 91 GLU A N 1
ATOM 746 C CA . GLU A 1 91 ? -10.530 -5.098 -6.062 1.00 95.75 91 GLU A CA 1
ATOM 747 C C . GLU A 1 91 ? -9.394 -4.283 -6.683 1.00 95.75 91 GLU A C 1
ATOM 749 O O . GLU A 1 91 ? -8.438 -4.866 -7.195 1.00 95.75 91 GLU A O 1
ATOM 754 N N . LEU A 1 92 ? -9.413 -2.956 -6.532 1.00 96.50 92 LEU A N 1
ATOM 755 C CA . LEU A 1 92 ? -8.331 -2.079 -6.983 1.00 96.50 92 LEU A CA 1
ATOM 756 C C . LEU A 1 92 ? -6.989 -2.484 -6.357 1.00 96.50 92 LEU A C 1
ATOM 758 O O . LEU A 1 92 ? -5.968 -2.578 -7.038 1.00 96.50 92 LEU A O 1
ATOM 762 N N . GLY A 1 93 ? -6.989 -2.801 -5.058 1.00 96.06 93 GLY A N 1
ATOM 763 C CA . GLY A 1 93 ? -5.806 -3.311 -4.367 1.00 96.06 93 GLY A CA 1
ATOM 764 C C . GLY A 1 93 ? -5.330 -4.673 -4.890 1.00 96.06 93 GLY A C 1
ATOM 765 O O . GLY A 1 93 ? -4.125 -4.921 -4.950 1.00 96.06 93 GLY A O 1
ATOM 766 N N . ARG A 1 94 ? -6.250 -5.569 -5.274 1.00 96.12 94 ARG A N 1
ATOM 767 C CA . ARG A 1 94 ? -5.925 -6.849 -5.929 1.00 96.12 94 ARG A CA 1
ATOM 768 C C . ARG A 1 94 ? -5.354 -6.628 -7.328 1.00 96.12 94 ARG A C 1
ATOM 770 O O . ARG A 1 94 ? -4.354 -7.257 -7.653 1.00 96.12 94 ARG A O 1
ATOM 777 N N . LYS A 1 95 ? -5.945 -5.734 -8.122 1.00 97.38 95 LYS A N 1
ATOM 778 C CA . LYS A 1 95 ? -5.472 -5.376 -9.465 1.00 97.38 95 LYS A CA 1
ATOM 779 C C . LYS A 1 95 ? -4.047 -4.822 -9.420 1.00 97.38 95 LYS A C 1
ATOM 781 O O . LYS A 1 95 ? -3.173 -5.393 -10.057 1.00 97.38 95 LYS A O 1
ATOM 786 N N . ARG A 1 96 ? -3.779 -3.841 -8.549 1.00 96.38 96 ARG A N 1
ATOM 787 C CA . ARG A 1 96 ? -2.425 -3.292 -8.350 1.00 96.38 96 ARG A CA 1
ATOM 788 C C . ARG A 1 96 ? -1.398 -4.368 -7.980 1.00 96.38 96 ARG A C 1
ATOM 790 O O . ARG A 1 96 ? -0.287 -4.341 -8.487 1.00 96.38 96 ARG A O 1
ATOM 797 N N . ARG A 1 97 ? -1.745 -5.309 -7.090 1.00 96.12 97 ARG A N 1
ATOM 798 C CA . ARG A 1 97 ? -0.834 -6.414 -6.727 1.00 96.12 97 ARG A CA 1
ATOM 799 C C . ARG A 1 97 ? -0.532 -7.315 -7.920 1.00 96.12 97 ARG A C 1
ATOM 801 O O . ARG A 1 97 ? 0.635 -7.563 -8.174 1.00 96.12 97 ARG A O 1
ATOM 808 N N . ARG A 1 98 ? -1.559 -7.720 -8.677 1.00 96.81 98 ARG A N 1
ATOM 809 C CA . ARG A 1 98 ? -1.384 -8.516 -9.902 1.00 96.81 98 ARG A CA 1
ATOM 810 C C . ARG A 1 98 ? -0.486 -7.809 -10.916 1.00 96.81 98 ARG A C 1
ATOM 812 O O . ARG A 1 98 ? 0.391 -8.443 -11.480 1.00 96.81 98 ARG A O 1
ATOM 819 N N . GLU A 1 99 ? -0.672 -6.508 -11.114 1.00 96.19 99 GLU A N 1
ATOM 820 C CA . GLU A 1 99 ? 0.181 -5.705 -11.998 1.00 96.19 99 GLU A CA 1
ATOM 821 C C . GLU A 1 99 ? 1.635 -5.649 -11.502 1.00 96.19 99 GLU A C 1
ATOM 823 O O . GLU A 1 99 ? 2.558 -5.855 -12.284 1.00 96.19 99 GLU A O 1
ATOM 828 N N . GLU A 1 100 ? 1.858 -5.413 -10.203 1.00 96.38 100 GLU A N 1
ATOM 829 C CA . GLU A 1 100 ? 3.201 -5.434 -9.605 1.00 96.38 100 GLU A CA 1
ATOM 830 C C . GLU A 1 100 ? 3.869 -6.813 -9.739 1.00 96.38 100 GLU A C 1
ATOM 832 O O . GLU A 1 100 ? 5.048 -6.883 -10.078 1.00 96.38 100 GLU A O 1
ATOM 837 N N . ASP A 1 101 ? 3.127 -7.900 -9.516 1.00 95.62 101 ASP A N 1
ATOM 838 C CA . ASP A 1 101 ? 3.628 -9.272 -9.656 1.00 95.62 101 ASP A CA 1
ATOM 839 C C . ASP A 1 101 ? 3.945 -9.612 -11.123 1.00 95.62 101 ASP A C 1
ATOM 841 O O . ASP A 1 101 ? 4.978 -10.215 -11.399 1.00 95.62 101 ASP A O 1
ATOM 845 N N . GLN A 1 102 ? 3.134 -9.152 -12.082 1.00 94.94 102 GLN A N 1
ATOM 846 C CA . GLN A 1 102 ? 3.423 -9.299 -13.514 1.00 94.94 102 GLN A CA 1
ATOM 847 C C . GLN A 1 102 ? 4.694 -8.551 -13.933 1.00 94.94 102 GLN A C 1
ATOM 849 O O . GLN A 1 102 ? 5.479 -9.073 -14.723 1.00 94.94 102 GLN A O 1
ATOM 854 N N . ILE A 1 103 ? 4.912 -7.337 -13.415 1.00 95.12 103 ILE A N 1
ATOM 855 C CA . ILE A 1 103 ? 6.137 -6.568 -13.680 1.00 95.12 103 ILE A CA 1
ATOM 856 C C . ILE A 1 103 ? 7.359 -7.322 -13.153 1.00 95.12 103 ILE A C 1
ATOM 858 O O . ILE A 1 103 ? 8.352 -7.437 -13.867 1.00 95.12 103 ILE A O 1
ATOM 862 N N . LEU A 1 104 ? 7.284 -7.865 -11.934 1.00 94.25 104 LEU A N 1
ATOM 863 C CA . LEU A 1 104 ? 8.376 -8.652 -11.357 1.00 94.25 104 LEU A CA 1
ATOM 864 C C . LEU A 1 104 ? 8.638 -9.934 -12.151 1.00 94.25 104 LEU A C 1
ATOM 866 O O . LEU A 1 104 ? 9.786 -10.179 -12.504 1.00 94.25 104 LEU A O 1
ATOM 870 N N . ALA A 1 105 ? 7.595 -10.684 -12.511 1.00 93.81 105 ALA A N 1
ATOM 871 C CA . ALA A 1 105 ? 7.725 -11.914 -13.290 1.00 93.81 105 ALA A CA 1
ATOM 872 C C . ALA A 1 105 ? 8.338 -11.669 -14.682 1.00 93.81 105 ALA A C 1
ATOM 874 O O . ALA A 1 105 ? 9.166 -12.448 -15.151 1.00 93.81 105 ALA A O 1
ATOM 875 N N . ARG A 1 106 ? 7.971 -10.565 -15.351 1.00 92.00 106 ARG A N 1
ATOM 876 C CA . ARG A 1 106 ? 8.586 -10.166 -16.632 1.00 92.00 106 ARG A CA 1
ATOM 877 C C . ARG A 1 106 ? 10.051 -9.763 -16.457 1.00 92.00 106 ARG A C 1
ATOM 879 O O . ARG A 1 106 ? 10.899 -10.192 -17.234 1.00 92.00 106 ARG A O 1
ATOM 886 N N . ALA A 1 107 ? 10.354 -8.990 -15.413 1.00 92.25 107 ALA A N 1
ATOM 887 C CA . ALA A 1 107 ? 11.718 -8.570 -15.104 1.00 92.25 107 ALA A CA 1
ATOM 888 C C . ALA A 1 107 ? 12.633 -9.738 -14.700 1.00 92.25 107 ALA A C 1
ATOM 890 O O . ALA A 1 107 ? 13.824 -9.695 -14.984 1.00 92.25 107 ALA A O 1
ATOM 891 N N . GLU A 1 108 ? 12.105 -10.772 -14.040 1.00 90.81 108 GLU A N 1
ATOM 892 C CA . GLU A 1 108 ? 12.851 -11.989 -13.676 1.00 90.81 108 GLU A CA 1
ATOM 893 C C . GLU A 1 108 ? 13.294 -12.788 -14.900 1.00 90.81 108 GLU A C 1
ATOM 895 O O . GLU A 1 108 ? 14.404 -13.306 -14.921 1.00 90.81 108 GLU A O 1
ATOM 900 N N . ARG A 1 109 ? 12.483 -12.807 -15.962 1.00 90.56 109 ARG A N 1
ATOM 901 C CA . ARG A 1 109 ? 12.858 -13.413 -17.249 1.00 90.56 109 ARG A CA 1
ATOM 902 C C . ARG A 1 109 ? 13.854 -12.563 -18.049 1.00 90.56 109 ARG A C 1
ATOM 904 O O . ARG A 1 109 ? 14.057 -12.839 -19.226 1.00 90.56 109 ARG A O 1
ATOM 911 N N . ALA A 1 110 ? 14.382 -11.478 -17.466 1.00 79.62 110 ALA A N 1
ATOM 912 C CA . ALA A 1 110 ? 15.186 -10.446 -18.133 1.00 79.62 110 ALA A CA 1
ATOM 913 C C . ALA A 1 110 ? 14.560 -9.923 -19.444 1.00 79.62 110 ALA A C 1
ATOM 915 O O . ALA A 1 110 ? 15.236 -9.355 -20.297 1.00 79.62 110 ALA A O 1
ATOM 916 N N . THR A 1 111 ? 13.249 -10.114 -19.609 1.00 73.12 111 THR A N 1
ATOM 917 C CA . THR A 1 111 ? 12.536 -9.864 -20.855 1.00 73.12 111 THR A CA 1
ATOM 918 C C . THR A 1 111 ? 11.709 -8.604 -20.659 1.00 73.12 111 THR A C 1
ATOM 920 O O . THR A 1 111 ? 10.618 -8.634 -20.084 1.00 73.12 111 THR A O 1
ATOM 923 N N . GLY A 1 112 ? 12.236 -7.465 -21.098 1.00 79.88 112 GLY A N 1
ATOM 924 C CA . GLY A 1 112 ? 11.488 -6.217 -21.057 1.00 79.88 112 GLY A CA 1
ATOM 925 C C . GLY A 1 112 ? 12.313 -4.977 -21.385 1.00 79.88 112 GLY A C 1
ATOM 926 O O . GLY A 1 112 ? 13.541 -5.025 -21.377 1.00 79.88 112 GLY A O 1
ATOM 927 N N . PRO A 1 113 ? 11.634 -3.849 -21.656 1.00 91.19 113 PRO A N 1
ATOM 928 C CA . PRO A 1 113 ? 12.294 -2.563 -21.840 1.00 91.19 113 PRO A CA 1
ATOM 929 C C . PRO A 1 113 ? 12.978 -2.104 -20.536 1.00 91.19 113 PRO A C 1
ATOM 931 O O . PRO A 1 113 ? 12.531 -2.481 -19.445 1.00 91.19 113 PRO A O 1
ATOM 934 N N . PRO A 1 114 ? 14.004 -1.235 -20.614 1.00 90.94 114 PRO A N 1
ATOM 935 C CA . PRO A 1 114 ? 14.730 -0.741 -19.439 1.00 90.94 114 PRO A CA 1
ATOM 936 C C . PRO A 1 114 ? 13.814 -0.058 -18.408 1.00 90.94 114 PRO A C 1
ATOM 938 O O . PRO A 1 114 ? 14.024 -0.191 -17.204 1.00 90.94 114 PRO A O 1
ATOM 941 N N . GLU A 1 115 ? 12.735 0.592 -18.853 1.00 92.75 115 GLU A N 1
ATOM 942 C CA . GLU A 1 115 ? 11.731 1.196 -17.966 1.00 92.75 115 GLU A CA 1
ATOM 943 C C . GLU A 1 115 ? 11.014 0.169 -17.074 1.00 92.75 115 GLU A C 1
ATOM 945 O O . GLU A 1 115 ? 10.722 0.436 -15.905 1.00 92.75 115 GLU A O 1
ATOM 950 N N . LEU A 1 116 ? 10.736 -1.027 -17.606 1.00 93.56 116 LEU A N 1
ATOM 951 C CA . LEU A 1 116 ? 10.094 -2.102 -16.849 1.00 93.56 116 LEU A CA 1
ATOM 952 C C . LEU A 1 116 ? 11.042 -2.625 -15.770 1.00 93.56 116 LEU A C 1
ATOM 954 O O . LEU A 1 116 ? 10.610 -2.828 -14.634 1.00 93.56 116 LEU A O 1
ATOM 958 N N . LEU A 1 117 ? 12.324 -2.795 -16.105 1.00 93.25 117 LEU A N 1
ATOM 959 C CA . LEU A 1 117 ? 13.356 -3.225 -15.161 1.00 93.25 117 LEU A CA 1
ATOM 960 C C . LEU A 1 117 ? 13.523 -2.209 -14.025 1.00 93.25 117 LEU A C 1
ATOM 962 O O . LEU A 1 117 ? 13.444 -2.591 -12.858 1.00 93.25 117 LEU A O 1
ATOM 966 N N . ALA A 1 118 ? 13.608 -0.914 -14.344 1.00 94.75 118 ALA A N 1
ATOM 967 C CA . ALA A 1 118 ? 13.659 0.151 -13.341 1.00 94.75 118 ALA A CA 1
ATOM 968 C C . ALA A 1 118 ? 12.415 0.147 -12.429 1.00 94.75 118 ALA A C 1
ATOM 970 O O . ALA A 1 118 ? 12.507 0.277 -11.203 1.00 94.75 118 ALA A O 1
ATOM 971 N N . LYS A 1 119 ? 11.223 -0.074 -13.000 1.00 95.12 119 LYS A N 1
ATOM 972 C CA . LYS A 1 119 ? 9.985 -0.209 -12.218 1.00 95.12 119 LYS A CA 1
ATOM 973 C C . LYS A 1 119 ? 10.009 -1.445 -11.313 1.00 95.12 119 LYS A C 1
ATOM 975 O O . LYS A 1 119 ? 9.555 -1.369 -10.169 1.00 95.12 119 LYS A O 1
ATOM 980 N N . ALA A 1 120 ? 10.546 -2.568 -11.785 1.00 96.12 120 ALA A N 1
ATOM 981 C CA . ALA A 1 120 ? 10.716 -3.780 -10.990 1.00 96.12 120 ALA A CA 1
ATOM 982 C C . ALA A 1 120 ? 11.688 -3.561 -9.820 1.00 96.12 120 ALA A C 1
ATOM 984 O O . ALA A 1 120 ? 11.382 -3.951 -8.692 1.00 96.12 120 ALA A O 1
ATOM 985 N N . GLU A 1 121 ? 12.811 -2.880 -10.048 1.00 95.62 121 GLU A N 1
ATOM 986 C CA . GLU A 1 121 ? 13.763 -2.505 -8.998 1.00 95.62 121 GLU A CA 1
ATOM 987 C C . GLU A 1 121 ? 13.117 -1.632 -7.923 1.00 95.62 121 GLU A C 1
ATOM 989 O O . GLU A 1 121 ? 13.243 -1.927 -6.732 1.00 95.62 121 GLU A O 1
ATOM 994 N N . LEU A 1 122 ? 12.333 -0.626 -8.320 1.00 96.62 122 LEU A N 1
ATOM 995 C CA . LEU A 1 122 ? 11.582 0.208 -7.382 1.00 96.62 122 LEU A CA 1
ATOM 996 C C . LEU A 1 122 ? 10.607 -0.624 -6.530 1.00 96.62 122 LEU A C 1
ATOM 998 O O . LEU A 1 122 ? 10.510 -0.430 -5.312 1.00 96.62 122 LEU A O 1
ATOM 1002 N N . ILE A 1 123 ? 9.897 -1.578 -7.143 1.00 96.81 123 ILE A N 1
ATOM 1003 C CA . ILE A 1 123 ? 8.992 -2.490 -6.428 1.00 96.81 123 ILE A CA 1
ATOM 1004 C C . ILE A 1 123 ? 9.782 -3.365 -5.442 1.00 96.81 123 ILE A C 1
ATOM 1006 O O . ILE A 1 123 ? 9.376 -3.477 -4.279 1.00 96.81 123 ILE A O 1
ATOM 1010 N N . ARG A 1 124 ? 10.917 -3.946 -5.859 1.00 96.38 124 ARG A N 1
ATOM 1011 C CA . ARG A 1 124 ? 11.798 -4.758 -4.997 1.00 96.38 124 ARG A CA 1
ATOM 1012 C C . ARG A 1 124 ? 12.321 -3.943 -3.816 1.00 96.38 124 ARG A C 1
ATOM 1014 O O . ARG A 1 124 ? 12.187 -4.381 -2.674 1.00 96.38 124 ARG A O 1
ATOM 1021 N N . ALA A 1 125 ? 12.819 -2.732 -4.058 1.00 97.38 125 ALA A N 1
ATOM 1022 C CA . ALA A 1 125 ? 13.304 -1.826 -3.019 1.00 97.38 125 ALA A CA 1
ATOM 1023 C C . ALA A 1 125 ? 12.200 -1.476 -2.006 1.00 97.38 125 ALA A C 1
ATOM 1025 O O . ALA A 1 125 ? 12.408 -1.541 -0.791 1.00 97.38 125 ALA A O 1
ATOM 1026 N N . LYS A 1 126 ? 10.981 -1.188 -2.483 1.00 97.19 126 LYS A N 1
ATOM 1027 C CA . LYS A 1 126 ? 9.820 -0.926 -1.620 1.00 97.19 126 LYS A CA 1
ATOM 1028 C C . LYS A 1 126 ? 9.428 -2.152 -0.790 1.00 97.19 126 LYS A C 1
ATOM 1030 O O . LYS A 1 126 ? 9.154 -2.009 0.405 1.00 97.19 126 LYS A O 1
ATOM 1035 N N . ARG A 1 127 ? 9.400 -3.351 -1.389 1.00 96.88 127 ARG A N 1
ATOM 1036 C CA . ARG A 1 127 ? 9.130 -4.616 -0.677 1.00 96.88 127 ARG A CA 1
ATOM 1037 C C . ARG A 1 127 ? 10.195 -4.878 0.390 1.00 96.88 127 ARG A C 1
ATOM 1039 O O . ARG A 1 127 ? 9.821 -5.143 1.531 1.00 96.88 127 ARG A O 1
ATOM 1046 N N . LYS A 1 128 ? 11.478 -4.693 0.063 1.00 97.69 128 LYS A N 1
ATOM 1047 C CA . LYS A 1 128 ? 12.610 -4.818 0.996 1.00 97.69 128 LYS A CA 1
ATOM 1048 C C . LYS A 1 128 ? 12.470 -3.872 2.191 1.00 97.69 128 LYS A C 1
ATOM 1050 O O . LYS A 1 128 ? 12.437 -4.333 3.328 1.00 97.69 128 LYS A O 1
ATOM 1055 N N . LYS A 1 129 ? 12.256 -2.571 1.955 1.00 98.12 129 LYS A N 1
ATOM 1056 C CA . LYS A 1 129 ? 12.054 -1.574 3.026 1.00 98.12 129 LYS A CA 1
ATOM 1057 C C . LYS A 1 129 ? 10.878 -1.930 3.942 1.00 98.12 129 LYS A C 1
ATOM 1059 O O . LYS A 1 129 ? 10.960 -1.786 5.163 1.00 98.12 129 LYS A O 1
ATOM 1064 N N . ASN A 1 130 ? 9.773 -2.402 3.365 1.00 96.62 130 ASN A N 1
ATOM 1065 C CA . ASN A 1 130 ? 8.608 -2.827 4.138 1.00 96.62 130 ASN A CA 1
ATOM 1066 C C . ASN A 1 130 ? 8.887 -4.091 4.962 1.00 96.62 130 ASN A C 1
ATOM 1068 O O . ASN A 1 130 ? 8.462 -4.150 6.116 1.00 96.62 130 ASN A O 1
ATOM 1072 N N . ALA A 1 131 ? 9.606 -5.067 4.399 1.00 97.31 131 ALA A N 1
ATOM 1073 C CA . ALA A 1 131 ? 10.011 -6.284 5.095 1.00 97.31 131 ALA A CA 1
ATOM 1074 C C . ALA A 1 131 ? 10.942 -5.971 6.274 1.00 97.31 131 ALA A C 1
ATOM 1076 O O . ALA A 1 131 ? 10.690 -6.424 7.385 1.00 97.31 131 ALA A O 1
ATOM 1077 N N . GLU A 1 132 ? 11.942 -5.109 6.081 1.00 97.69 132 GLU A N 1
ATOM 1078 C CA . GLU A 1 132 ? 12.825 -4.653 7.159 1.00 97.69 132 GLU A CA 1
ATOM 1079 C C . GLU A 1 132 ? 12.058 -3.924 8.267 1.00 97.69 132 GLU A C 1
ATOM 1081 O O . GLU A 1 132 ? 12.283 -4.161 9.451 1.00 97.69 132 GLU A O 1
ATOM 1086 N N . ARG A 1 133 ? 11.115 -3.043 7.909 1.00 97.56 133 ARG A N 1
ATOM 1087 C CA . ARG A 1 133 ? 10.261 -2.363 8.894 1.00 97.56 133 ARG A CA 1
ATOM 1088 C C . ARG A 1 133 ? 9.389 -3.352 9.669 1.00 97.56 133 ARG A C 1
ATOM 1090 O O . ARG A 1 133 ? 9.204 -3.173 10.870 1.00 97.56 133 ARG A O 1
ATOM 1097 N N . ALA A 1 134 ? 8.837 -4.362 8.999 1.00 96.69 134 ALA A N 1
ATOM 1098 C CA . ALA A 1 134 ? 8.058 -5.413 9.647 1.00 96.69 134 ALA A CA 1
ATOM 1099 C C . ALA A 1 134 ? 8.929 -6.257 10.587 1.00 96.69 134 ALA A C 1
ATOM 1101 O O . ALA A 1 134 ? 8.509 -6.514 11.711 1.00 96.69 134 ALA A O 1
ATOM 1102 N N . LYS A 1 135 ? 10.153 -6.601 10.164 1.00 96.69 135 LYS A N 1
ATOM 1103 C CA . LYS A 1 135 ? 11.141 -7.295 10.992 1.00 96.69 135 LYS A CA 1
ATOM 1104 C C . LYS A 1 135 ? 11.469 -6.490 12.249 1.00 96.69 135 LYS A C 1
ATOM 1106 O O . LYS A 1 135 ? 11.237 -6.990 13.336 1.00 96.69 135 LYS A O 1
ATOM 1111 N N . ARG A 1 136 ? 11.852 -5.210 12.121 1.00 97.69 136 ARG A N 1
ATOM 1112 C CA . ARG A 1 136 ? 12.124 -4.334 13.282 1.00 97.69 136 ARG A CA 1
ATOM 1113 C C . ARG A 1 136 ? 10.958 -4.294 14.275 1.00 97.69 136 ARG A C 1
ATOM 1115 O O . ARG A 1 136 ? 11.181 -4.354 15.475 1.00 97.69 136 ARG A O 1
ATOM 1122 N N . ARG A 1 137 ? 9.718 -4.218 13.774 1.00 96.25 137 ARG A N 1
ATOM 1123 C CA . ARG A 1 137 ? 8.508 -4.249 14.615 1.00 96.25 137 ARG A CA 1
ATOM 1124 C C . ARG A 1 137 ? 8.317 -5.581 15.333 1.00 96.25 137 ARG A C 1
ATOM 1126 O O . ARG A 1 137 ? 7.866 -5.576 16.467 1.00 96.25 137 ARG A O 1
ATOM 1133 N N . TYR A 1 138 ? 8.585 -6.699 14.664 1.00 96.50 138 TYR A N 1
ATOM 1134 C CA . TYR A 1 138 ? 8.477 -8.022 15.273 1.00 96.50 138 TYR A CA 1
ATOM 1135 C C . TYR A 1 138 ? 9.593 -8.252 16.293 1.00 96.50 138 TYR A C 1
ATOM 1137 O O . TYR A 1 138 ? 9.342 -8.766 17.377 1.00 96.50 138 TYR A O 1
ATOM 1145 N N . ASP A 1 139 ? 10.810 -7.816 15.979 1.00 96.56 139 ASP A N 1
ATOM 1146 C CA . ASP A 1 139 ? 11.966 -7.930 16.862 1.00 96.56 139 ASP A CA 1
ATOM 1147 C C . ASP A 1 139 ? 11.758 -7.116 18.148 1.00 96.56 139 ASP A C 1
ATOM 1149 O O . ASP A 1 139 ? 12.102 -7.601 19.222 1.00 96.56 139 ASP A O 1
ATOM 1153 N N . SER A 1 140 ? 11.103 -5.949 18.062 1.00 96.75 140 SER A N 1
ATOM 1154 C CA . SER A 1 140 ? 10.744 -5.128 19.227 1.00 96.75 140 SER A CA 1
ATOM 1155 C C . SER A 1 140 ? 9.588 -5.676 20.076 1.00 96.75 140 SER A C 1
ATOM 1157 O O . SER A 1 140 ? 9.312 -5.110 21.128 1.00 96.75 140 SER A O 1
ATOM 1159 N N . MET A 1 141 ? 8.873 -6.718 19.632 1.00 97.19 141 MET A N 1
ATOM 1160 C CA . MET A 1 141 ? 7.787 -7.320 20.420 1.00 97.19 141 MET A CA 1
ATOM 1161 C C . MET A 1 141 ? 8.339 -8.244 21.510 1.00 97.19 141 MET A C 1
ATOM 1163 O O . MET A 1 141 ? 9.269 -9.026 21.281 1.00 97.19 141 MET A O 1
ATOM 1167 N N . THR A 1 142 ? 7.695 -8.227 22.673 1.00 97.69 142 THR A N 1
ATOM 1168 C CA . THR A 1 142 ? 7.938 -9.199 23.748 1.00 97.69 142 THR A CA 1
ATOM 1169 C C . THR A 1 142 ? 7.492 -10.608 23.338 1.00 97.69 142 THR A C 1
ATOM 1171 O O . THR A 1 142 ? 6.716 -10.795 22.396 1.00 97.69 142 THR A O 1
ATOM 1174 N N . GLN A 1 143 ? 7.944 -11.640 24.058 1.00 95.50 143 GLN A N 1
ATOM 1175 C CA . GLN A 1 143 ? 7.587 -13.026 23.733 1.00 95.50 143 GLN A CA 1
ATOM 1176 C C . GLN A 1 143 ? 6.076 -13.297 23.849 1.00 95.50 143 GLN A C 1
ATOM 1178 O O . GLN A 1 143 ? 5.508 -13.996 23.009 1.00 95.50 143 GLN A O 1
ATOM 1183 N N . ALA A 1 144 ? 5.405 -12.709 24.843 1.00 94.50 144 ALA A N 1
ATOM 1184 C CA . ALA A 1 144 ? 3.955 -12.820 25.000 1.00 94.50 144 ALA A CA 1
ATOM 1185 C C . ALA A 1 144 ? 3.198 -12.152 23.835 1.00 94.50 144 ALA A C 1
ATOM 1187 O O . ALA A 1 144 ? 2.246 -12.720 23.295 1.00 94.50 144 ALA A O 1
ATOM 1188 N N . GLU A 1 145 ? 3.654 -10.979 23.387 1.00 95.44 145 GLU A N 1
ATOM 1189 C CA . GLU A 1 145 ? 3.080 -10.287 22.228 1.00 95.44 145 GLU A CA 1
ATOM 1190 C C . GLU A 1 145 ? 3.303 -11.061 20.927 1.00 95.44 145 GLU A C 1
ATOM 1192 O O . GLU A 1 145 ? 2.377 -11.166 20.121 1.00 95.44 145 GLU A O 1
ATOM 1197 N N . LYS A 1 146 ? 4.489 -11.657 20.738 1.00 95.56 146 LYS A N 1
ATOM 1198 C CA . LYS A 1 146 ? 4.792 -12.525 19.588 1.00 95.56 146 LYS A CA 1
ATOM 1199 C C . LYS A 1 146 ? 3.846 -13.723 19.530 1.00 95.56 146 LYS A C 1
ATOM 1201 O O . LYS A 1 146 ? 3.282 -13.983 18.466 1.00 95.56 146 LYS A O 1
ATOM 1206 N N . ARG A 1 147 ? 3.616 -14.399 20.666 1.00 94.38 147 ARG A N 1
ATOM 1207 C CA . ARG A 1 147 ? 2.637 -15.497 20.779 1.00 94.38 147 ARG A CA 1
ATOM 1208 C C . ARG A 1 147 ? 1.251 -15.028 20.342 1.00 94.38 147 ARG A C 1
ATOM 1210 O O . ARG A 1 147 ? 0.731 -15.528 19.351 1.00 94.38 147 ARG A O 1
ATOM 1217 N N . LYS A 1 148 ? 0.711 -13.975 20.971 1.00 94.88 148 LYS A N 1
ATOM 1218 C CA . LYS A 1 148 ? -0.614 -13.416 20.633 1.00 94.88 148 LYS A CA 1
ATOM 1219 C C . LYS A 1 148 ? -0.730 -13.007 19.160 1.00 94.88 148 LYS A C 1
ATOM 1221 O O . LYS A 1 148 ? -1.750 -13.269 18.520 1.00 94.88 148 LYS A O 1
ATOM 1226 N N . HIS A 1 149 ? 0.304 -12.371 18.610 1.00 93.25 149 HIS A N 1
ATOM 1227 C CA . HIS A 1 149 ? 0.353 -11.979 17.203 1.00 93.25 149 HIS A CA 1
ATOM 1228 C C . HIS A 1 149 ? 0.289 -13.200 16.273 1.00 93.25 149 HIS A C 1
ATOM 1230 O O . HIS A 1 149 ? -0.475 -13.197 15.304 1.00 93.25 149 HIS A O 1
ATOM 1236 N N . ASN A 1 150 ? 1.047 -14.257 16.569 1.00 93.38 150 ASN A N 1
ATOM 1237 C CA . ASN A 1 150 ? 1.070 -15.475 15.761 1.00 93.38 150 ASN A CA 1
ATOM 1238 C C . ASN A 1 150 ? -0.245 -16.260 15.879 1.00 93.38 150 ASN A C 1
ATOM 1240 O O . ASN A 1 150 ? -0.799 -16.643 14.845 1.00 93.38 150 ASN A O 1
ATOM 1244 N N . THR A 1 151 ? -0.813 -16.382 17.084 1.00 92.88 151 THR A N 1
ATOM 1245 C CA . THR A 1 151 ? -2.146 -16.964 17.312 1.00 92.88 151 THR A CA 1
ATOM 1246 C C . THR A 1 151 ? -3.206 -16.232 16.490 1.00 92.88 151 THR A C 1
ATOM 1248 O O . THR A 1 151 ? -3.929 -16.850 15.709 1.00 92.88 151 THR A O 1
ATOM 1251 N N . GLY A 1 152 ? -3.251 -14.897 16.568 1.00 92.00 152 GLY A N 1
ATOM 1252 C CA . GLY A 1 152 ? -4.202 -14.093 15.797 1.00 92.00 152 GLY A CA 1
ATOM 1253 C C . GLY A 1 152 ? -4.034 -14.255 14.282 1.00 92.00 152 GLY A C 1
ATOM 1254 O O . GLY A 1 152 ? -5.022 -14.328 13.547 1.00 92.00 152 GLY A O 1
ATOM 1255 N N . ARG A 1 153 ? -2.790 -14.374 13.796 1.00 90.56 153 ARG A N 1
ATOM 1256 C CA . ARG A 1 153 ? -2.515 -14.653 12.377 1.00 90.56 153 ARG A CA 1
ATOM 1257 C C . ARG A 1 153 ? -2.972 -16.044 11.952 1.00 90.56 153 ARG A C 1
ATOM 1259 O O . ARG A 1 153 ? -3.480 -16.164 10.838 1.00 90.56 153 ARG A O 1
ATOM 1266 N N . SER A 1 154 ? -2.786 -17.057 12.795 1.00 88.81 154 SER A N 1
ATOM 1267 C CA . SER A 1 154 ? -3.231 -18.429 12.534 1.00 88.81 154 SER A CA 1
ATOM 1268 C C . SER A 1 154 ? -4.755 -18.496 12.425 1.00 88.81 154 SER A C 1
ATOM 1270 O O . SER A 1 154 ? -5.282 -18.906 11.389 1.00 88.81 154 SER A O 1
ATOM 1272 N N . VAL A 1 155 ? -5.468 -17.939 13.411 1.00 87.94 155 VAL A N 1
ATOM 1273 C CA . VAL A 1 155 ? -6.939 -17.857 13.406 1.00 87.94 155 VAL A CA 1
ATOM 1274 C C . VAL A 1 155 ? -7.443 -17.126 12.159 1.00 87.94 155 VAL A C 1
ATOM 1276 O O . VAL A 1 155 ? -8.297 -17.633 11.437 1.00 87.94 155 VAL A O 1
ATOM 1279 N N . ALA A 1 156 ? -6.866 -15.968 11.825 1.00 86.75 156 ALA A N 1
ATOM 1280 C CA . ALA A 1 156 ? -7.265 -15.212 10.638 1.00 86.75 156 ALA A CA 1
ATOM 1281 C C . ALA A 1 156 ? -6.940 -15.921 9.307 1.00 86.75 156 ALA A C 1
ATOM 1283 O O . ALA A 1 156 ? -7.558 -15.626 8.281 1.00 86.75 156 ALA A O 1
ATOM 1284 N N . ARG A 1 157 ? -5.941 -16.814 9.266 1.00 86.31 157 ARG A N 1
ATOM 1285 C CA . ARG A 1 157 ? -5.716 -17.692 8.107 1.00 86.31 157 ARG A CA 1
ATOM 1286 C C . ARG A 1 157 ? -6.817 -18.743 8.028 1.00 86.31 157 ARG A C 1
ATOM 1288 O O . ARG A 1 157 ? -7.463 -18.802 6.990 1.00 86.31 157 ARG A O 1
ATOM 1295 N N . ARG A 1 158 ? -7.083 -19.458 9.125 1.00 82.81 158 ARG A N 1
ATOM 1296 C CA . ARG A 1 158 ? -8.107 -20.510 9.205 1.00 82.81 158 ARG A CA 1
ATOM 1297 C C . ARG A 1 158 ? -9.492 -20.007 8.800 1.00 82.81 158 ARG A C 1
ATOM 1299 O O . ARG A 1 158 ? -10.122 -20.597 7.934 1.00 82.81 158 ARG A O 1
ATOM 1306 N N . VAL A 1 159 ? -9.917 -18.859 9.331 1.00 84.94 159 VAL A N 1
ATOM 1307 C CA . VAL A 1 159 ? -11.216 -18.250 8.984 1.00 84.94 159 VAL A CA 1
ATOM 1308 C C . VAL A 1 159 ? -11.318 -17.941 7.486 1.00 84.94 159 VAL A C 1
ATOM 1310 O O . VAL A 1 159 ? -12.388 -18.064 6.903 1.00 84.94 159 VAL A O 1
ATOM 1313 N N . ARG A 1 160 ? -10.212 -17.557 6.832 1.00 81.62 160 ARG A N 1
ATOM 1314 C CA . ARG A 1 160 ? -10.205 -17.278 5.386 1.00 81.62 160 ARG A CA 1
ATOM 1315 C C . ARG A 1 160 ? -10.185 -18.537 4.523 1.00 81.62 160 ARG A C 1
ATOM 1317 O O . ARG A 1 160 ? -10.684 -18.468 3.409 1.00 81.62 160 ARG A O 1
ATOM 1324 N N . THR A 1 161 ? -9.572 -19.624 4.990 1.00 81.56 161 THR A N 1
ATOM 1325 C CA . THR A 1 161 ? -9.448 -20.874 4.224 1.00 81.56 161 THR A CA 1
ATOM 1326 C C . THR A 1 161 ? -10.656 -21.787 4.405 1.00 81.56 161 THR A C 1
ATOM 1328 O O . THR A 1 161 ? -11.127 -22.346 3.428 1.00 81.56 161 THR A O 1
ATOM 1331 N N . VAL A 1 162 ? -11.166 -21.915 5.632 1.00 78.50 162 VAL A N 1
ATOM 1332 C CA . VAL A 1 162 ? -12.258 -22.842 5.992 1.00 78.50 162 VAL A CA 1
ATOM 1333 C C . VAL A 1 162 ? -13.620 -22.132 6.022 1.00 78.50 162 VAL A C 1
ATOM 1335 O O . VAL A 1 162 ? -14.663 -22.764 6.111 1.00 78.50 162 VAL A O 1
ATOM 1338 N N . GLY A 1 163 ? -13.645 -20.798 5.930 1.00 64.69 163 GLY A N 1
ATOM 1339 C CA . GLY A 1 163 ? -14.883 -20.021 5.810 1.00 64.69 163 GLY A CA 1
ATOM 1340 C C . GLY A 1 163 ? -15.714 -19.911 7.093 1.00 64.69 163 GLY A C 1
ATOM 1341 O O . GLY A 1 163 ? -16.695 -19.173 7.104 1.00 64.69 163 GLY A O 1
ATOM 1342 N N . SER A 1 164 ? -15.315 -20.569 8.185 1.00 54.00 164 SER A N 1
ATOM 1343 C CA . SER A 1 164 ? -16.030 -20.527 9.460 1.00 54.00 164 SER A CA 1
ATOM 1344 C C . SER A 1 164 ? -15.108 -20.154 10.618 1.00 54.00 164 SER A C 1
ATOM 1346 O O . SER A 1 164 ? -13.992 -20.658 10.750 1.00 54.00 164 SER A O 1
ATOM 1348 N N . ARG A 1 165 ? -15.586 -19.241 11.468 1.00 55.62 165 ARG A N 1
ATOM 1349 C CA . ARG A 1 165 ? -15.004 -18.968 12.790 1.00 55.62 165 ARG A CA 1
ATOM 1350 C C . ARG A 1 165 ? -15.433 -20.018 13.827 1.00 55.62 165 ARG A C 1
ATOM 1352 O O . ARG A 1 165 ? -14.745 -20.142 14.834 1.00 55.62 165 ARG A O 1
ATOM 1359 N N . ASP A 1 166 ? -16.497 -20.768 13.531 1.00 53.56 166 ASP A N 1
ATOM 1360 C CA . ASP A 1 166 ? -17.142 -21.755 14.408 1.00 53.56 166 ASP A CA 1
ATOM 1361 C C . ASP A 1 166 ? -16.884 -23.216 14.010 1.00 53.56 166 ASP A C 1
ATOM 1363 O O . ASP A 1 166 ? -17.237 -24.117 14.765 1.00 53.56 166 ASP A O 1
ATOM 1367 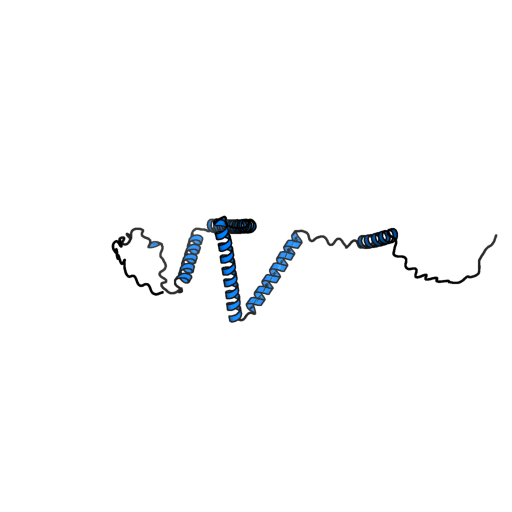N N . SER A 1 167 ? -16.245 -23.506 12.866 1.00 55.09 167 SER A N 1
ATOM 1368 C CA . SER A 1 167 ? -15.823 -24.884 12.582 1.00 55.09 167 SER A CA 1
ATOM 1369 C C . SER A 1 167 ? -14.583 -25.211 13.420 1.00 55.09 167 SER A C 1
ATOM 1371 O O . SER A 1 167 ? -13.451 -24.903 13.037 1.00 55.09 167 SER A O 1
ATOM 1373 N N . TYR A 1 168 ? -14.843 -25.817 14.575 1.00 49.44 168 TYR A N 1
ATOM 1374 C CA . TYR A 1 168 ? -13.886 -26.409 15.505 1.00 49.44 168 TYR A CA 1
ATOM 1375 C C . TYR A 1 168 ? -12.916 -25.411 16.161 1.00 49.44 168 TYR A C 1
ATOM 1377 O O . TYR A 1 168 ? -11.740 -25.268 15.811 1.00 49.44 168 TYR A O 1
ATOM 1385 N N . LEU A 1 169 ? -13.440 -24.715 17.171 1.00 53.47 169 LEU A N 1
ATOM 1386 C CA . LEU A 1 169 ? -12.647 -24.081 18.214 1.00 53.47 169 LEU A CA 1
ATOM 1387 C C . LEU A 1 169 ? -12.228 -25.146 19.241 1.00 53.47 169 LEU A C 1
ATOM 1389 O O . LEU A 1 169 ? -12.655 -25.089 20.388 1.00 53.47 169 LEU A O 1
ATOM 1393 N N . GLU A 1 170 ? -11.378 -26.095 18.856 1.00 52.94 170 GLU A N 1
ATOM 1394 C CA . GLU A 1 170 ? -10.428 -26.581 19.854 1.00 52.94 170 GLU A CA 1
ATOM 1395 C C . GLU A 1 170 ? -9.316 -25.530 19.933 1.00 52.94 170 GLU A C 1
ATOM 1397 O O . GLU A 1 170 ? -8.705 -25.188 18.905 1.00 52.94 170 GLU A O 1
ATOM 1402 N N . PRO A 1 171 ? -9.086 -24.924 21.113 1.00 50.94 171 PRO A N 1
ATOM 1403 C CA . PRO A 1 171 ? -7.860 -24.191 21.357 1.00 50.94 171 PRO A CA 1
ATOM 1404 C C . PRO A 1 171 ? -6.732 -25.147 20.999 1.00 50.94 171 PRO A C 1
ATOM 1406 O O . PRO A 1 171 ? -6.637 -26.225 21.573 1.00 50.94 171 PRO A O 1
ATOM 1409 N N . TYR A 1 172 ? -5.919 -24.782 20.013 1.00 54.62 172 TYR A N 1
ATOM 1410 C CA . TYR A 1 172 ? -4.683 -25.502 19.765 1.00 54.62 172 TYR A CA 1
ATOM 1411 C C . TYR A 1 172 ? -3.817 -25.257 21.002 1.00 54.62 172 TYR A C 1
ATOM 1413 O O . TYR A 1 172 ? -3.180 -24.207 21.118 1.00 54.62 172 TYR A O 1
ATOM 1421 N N . ASP A 1 173 ? -3.931 -26.148 21.984 1.00 53.25 173 ASP A N 1
ATOM 1422 C CA . ASP A 1 173 ? -3.089 -26.150 23.160 1.00 53.25 173 ASP A CA 1
ATOM 1423 C C . ASP A 1 173 ? -1.702 -26.588 22.701 1.00 53.25 173 ASP A C 1
ATOM 1425 O O . ASP A 1 173 ? -1.420 -27.768 22.512 1.00 53.25 173 ASP A O 1
ATOM 1429 N N . GLU A 1 174 ? -0.829 -25.607 22.492 1.00 53.94 174 GLU A N 1
ATOM 1430 C CA . GLU A 1 174 ? 0.588 -25.834 22.210 1.00 53.94 174 GLU A CA 1
ATOM 1431 C C . GLU A 1 174 ? 1.302 -26.606 23.345 1.00 53.94 174 GLU A C 1
ATOM 1433 O O . GLU A 1 174 ? 2.451 -26.993 23.147 1.00 53.94 174 GLU A O 1
ATOM 1438 N N . SER A 1 175 ? 0.658 -26.877 24.496 1.00 50.47 175 SER A N 1
ATOM 1439 C CA . SER A 1 175 ? 1.157 -27.817 25.516 1.00 50.47 175 SER A CA 1
ATOM 1440 C C . SER A 1 175 ? 0.988 -29.296 25.132 1.00 50.47 175 SER A C 1
ATOM 1442 O O . SER A 1 175 ? 1.732 -30.135 25.631 1.00 50.47 175 SER A O 1
ATOM 1444 N N . SER A 1 176 ? 0.089 -29.615 24.192 1.00 50.84 176 SER A N 1
ATOM 1445 C CA . SER A 1 176 ? -0.178 -30.987 23.732 1.00 50.84 176 SER A CA 1
ATOM 1446 C C . SER A 1 176 ? 0.668 -31.405 22.523 1.00 50.84 176 SER A C 1
ATOM 1448 O O . SER A 1 176 ? 0.492 -32.503 21.993 1.00 50.84 176 SER A O 1
ATOM 1450 N N . ASN A 1 177 ? 1.603 -30.562 22.075 1.00 50.50 177 ASN A N 1
ATOM 1451 C CA . ASN A 1 177 ? 2.590 -30.923 21.060 1.00 50.50 177 ASN A CA 1
ATOM 1452 C C . ASN A 1 177 ? 3.714 -31.765 21.704 1.00 50.50 177 ASN A C 1
ATOM 1454 O O . ASN A 1 177 ? 4.877 -31.359 21.741 1.00 50.50 177 ASN A O 1
ATOM 1458 N N . ASP A 1 178 ? 3.356 -32.938 22.232 1.00 45.75 178 ASP A N 1
ATOM 1459 C CA . ASP A 1 178 ? 4.316 -34.007 22.482 1.00 45.75 178 ASP A CA 1
ATOM 1460 C C . ASP A 1 178 ? 4.807 -34.505 21.116 1.00 45.75 178 ASP A C 1
ATOM 1462 O O . ASP A 1 178 ? 4.048 -35.035 20.303 1.00 45.75 178 ASP A O 1
ATOM 1466 N N . TRP A 1 179 ? 6.082 -34.268 20.826 1.00 52.25 179 TRP A N 1
ATOM 1467 C CA . TRP A 1 179 ? 6.764 -34.625 19.579 1.00 52.25 179 TRP A CA 1
ATOM 1468 C C . TRP A 1 179 ? 6.964 -36.152 19.417 1.00 52.25 179 TRP A C 1
ATOM 1470 O O . TRP A 1 179 ? 7.890 -36.586 18.736 1.00 52.25 179 TRP A O 1
ATOM 1480 N N . SER A 1 180 ? 6.116 -36.972 20.043 1.00 50.69 180 SER A N 1
ATOM 1481 C CA . SER A 1 180 ? 6.216 -38.434 20.102 1.00 50.69 180 SER A CA 1
ATOM 1482 C C . SER A 1 180 ? 5.238 -39.177 19.184 1.00 50.69 180 SER A C 1
ATOM 1484 O O . SER A 1 180 ? 5.350 -40.393 19.042 1.00 50.69 180 SER A O 1
ATOM 1486 N N . MET A 1 181 ? 4.309 -38.488 18.512 1.00 45.66 181 MET A N 1
ATOM 1487 C CA . MET A 1 181 ? 3.428 -39.134 17.534 1.00 45.66 181 MET A CA 1
ATOM 1488 C C . MET A 1 181 ? 4.212 -39.468 16.259 1.00 45.66 181 MET A C 1
ATOM 1490 O O . MET A 1 181 ? 4.456 -38.604 15.414 1.00 45.66 181 MET A O 1
ATOM 1494 N N . GLN A 1 182 ? 4.618 -40.739 16.145 1.00 50.00 182 GLN A N 1
ATOM 1495 C CA . GLN A 1 182 ? 5.061 -41.362 14.900 1.00 50.00 182 GLN A CA 1
ATOM 1496 C C . GLN A 1 182 ? 4.106 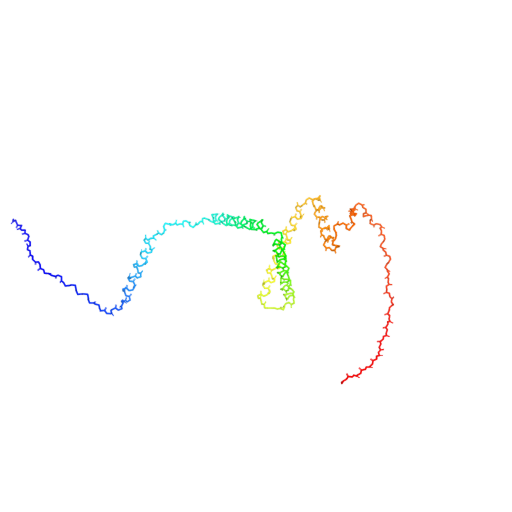-40.976 13.764 1.00 50.00 182 GLN A C 1
ATOM 1498 O O . GLN A 1 182 ? 2.889 -41.120 13.883 1.00 50.00 182 GLN A O 1
ATOM 1503 N N . GLY A 1 183 ? 4.671 -40.466 12.668 1.00 45.78 183 GLY A N 1
ATOM 1504 C CA . GLY A 1 183 ? 3.910 -40.174 11.462 1.00 45.78 183 GLY A CA 1
ATOM 1505 C C . GLY A 1 183 ? 3.172 -41.421 10.956 1.00 45.78 183 GLY A C 1
ATOM 1506 O O . GLY A 1 183 ? 3.639 -42.541 11.184 1.00 45.78 183 GLY A O 1
ATOM 1507 N N . PRO A 1 184 ? 2.021 -41.246 10.285 1.00 52.03 184 PRO A N 1
ATOM 1508 C CA . PRO A 1 184 ? 1.341 -42.356 9.629 1.00 52.03 184 PRO A CA 1
ATOM 1509 C C . PRO A 1 184 ? 2.307 -43.025 8.635 1.00 52.03 184 PRO A C 1
ATOM 1511 O O . PRO A 1 184 ? 3.090 -42.311 8.002 1.00 52.03 184 PRO A O 1
ATOM 1514 N N . PRO A 1 185 ? 2.300 -44.367 8.515 1.00 46.12 185 PRO A N 1
ATOM 1515 C CA . PRO A 1 185 ? 3.191 -45.056 7.596 1.00 46.12 185 PRO A CA 1
ATOM 1516 C C . PRO A 1 185 ? 2.921 -44.585 6.167 1.00 46.12 185 PRO A C 1
ATOM 1518 O O . PRO A 1 185 ? 1.773 -44.495 5.731 1.00 46.12 185 PRO A O 1
ATOM 1521 N N . ASP A 1 186 ? 4.014 -44.265 5.486 1.00 48.94 186 ASP A N 1
ATOM 1522 C CA . ASP A 1 186 ? 4.102 -43.865 4.089 1.00 48.94 186 ASP A CA 1
ATOM 1523 C C . ASP A 1 186 ? 3.468 -44.957 3.211 1.00 48.94 186 ASP A C 1
ATOM 1525 O O . ASP A 1 186 ? 4.045 -46.028 3.008 1.00 48.94 186 ASP A O 1
ATOM 1529 N N . SER A 1 187 ? 2.229 -44.745 2.760 1.00 50.47 187 SER A N 1
ATOM 1530 C CA . SER A 1 187 ? 1.584 -45.636 1.799 1.00 50.47 187 SER A CA 1
ATOM 1531 C C . SER A 1 187 ? 2.146 -45.327 0.414 1.00 50.47 187 SER A C 1
ATOM 1533 O O . SER A 1 187 ? 1.630 -44.463 -0.299 1.00 50.47 187 SER A O 1
ATOM 1535 N N . HIS A 1 188 ? 3.225 -46.029 0.070 1.00 44.66 188 HIS A N 1
ATOM 1536 C CA . HIS A 1 188 ? 3.656 -46.275 -1.302 1.00 44.66 188 HIS A CA 1
ATOM 1537 C C . HIS A 1 188 ? 2.435 -46.610 -2.178 1.00 44.66 188 HIS A C 1
ATOM 1539 O O . HIS A 1 188 ? 1.825 -47.661 -2.004 1.00 44.66 188 HIS A O 1
ATOM 1545 N N . ASN A 1 189 ? 2.087 -45.720 -3.109 1.00 48.12 189 ASN A N 1
ATOM 1546 C CA . ASN A 1 189 ? 1.340 -46.085 -4.311 1.00 48.12 189 ASN A CA 1
ATOM 1547 C C . ASN A 1 189 ? 2.385 -46.351 -5.396 1.00 48.12 189 ASN A C 1
ATOM 1549 O O . ASN A 1 189 ? 2.768 -45.447 -6.139 1.00 48.12 189 ASN A O 1
ATOM 1553 N N . GLU A 1 190 ? 2.893 -47.576 -5.405 1.00 48.88 190 GLU A N 1
ATOM 1554 C CA . GLU A 1 190 ? 3.423 -48.200 -6.613 1.00 48.88 190 GLU A CA 1
ATOM 1555 C C . GLU A 1 190 ? 2.254 -48.961 -7.267 1.00 48.88 190 GLU A C 1
ATOM 1557 O O . GLU A 1 190 ? 1.350 -49.410 -6.561 1.00 48.88 190 GLU A O 1
ATOM 1562 N N . ASP A 1 191 ? 2.279 -49.052 -8.597 1.00 50.94 191 ASP A N 1
ATOM 1563 C CA . ASP A 1 191 ? 1.413 -49.871 -9.462 1.00 50.94 191 ASP A CA 1
ATOM 1564 C C . ASP A 1 191 ? 0.079 -49.252 -9.947 1.00 50.94 191 ASP A C 1
ATOM 1566 O O . ASP A 1 191 ? -0.997 -49.523 -9.420 1.00 50.94 191 ASP A O 1
ATOM 1570 N N . ASP A 1 192 ? 0.146 -48.491 -11.048 1.00 46.09 192 ASP A N 1
ATOM 1571 C CA . ASP A 1 192 ? -0.893 -48.520 -12.098 1.00 46.09 192 ASP A CA 1
ATOM 1572 C C . ASP A 1 192 ? -0.232 -48.303 -13.472 1.00 46.09 192 ASP A C 1
ATOM 1574 O O . ASP A 1 192 ? -0.325 -47.246 -14.099 1.00 46.09 192 ASP A O 1
ATOM 1578 N N . ASP A 1 193 ? 0.521 -49.318 -13.906 1.00 51.28 193 ASP A N 1
ATOM 1579 C CA . ASP A 1 193 ? 0.965 -49.498 -15.290 1.00 51.28 193 ASP A CA 1
ATOM 1580 C C . ASP A 1 193 ? -0.243 -49.898 -16.160 1.00 51.28 193 ASP A C 1
ATOM 1582 O O . ASP A 1 193 ? -0.453 -51.065 -16.492 1.00 51.28 193 ASP A O 1
ATOM 1586 N N . GLY A 1 194 ? -1.069 -48.910 -16.507 1.00 47.88 194 GLY A N 1
ATOM 1587 C CA . GLY A 1 194 ? -2.194 -49.029 -17.436 1.00 47.88 194 GLY A CA 1
ATOM 1588 C C . GLY A 1 194 ? -1.816 -48.581 -18.845 1.00 47.88 194 GLY A C 1
ATOM 1589 O O . GLY A 1 194 ? -2.134 -47.472 -19.266 1.00 47.88 194 GLY A O 1
ATOM 1590 N N . ASN A 1 195 ? -1.096 -49.447 -19.549 1.00 49.03 195 ASN A N 1
ATOM 1591 C CA . ASN A 1 195 ? -0.793 -49.373 -20.974 1.00 49.03 195 ASN A CA 1
ATOM 1592 C C . ASN A 1 195 ? -2.080 -49.470 -21.822 1.00 49.03 195 ASN A C 1
ATOM 1594 O O . ASN A 1 195 ? -2.611 -50.567 -21.945 1.00 49.03 195 ASN A O 1
ATOM 1598 N N . ASP A 1 196 ? -2.531 -48.370 -22.432 1.00 54.06 196 ASP A N 1
ATOM 1599 C CA . ASP A 1 196 ? -3.541 -48.366 -23.507 1.00 54.06 196 ASP A CA 1
ATOM 1600 C C . ASP A 1 196 ? -3.025 -47.519 -24.687 1.00 54.06 196 ASP A C 1
ATOM 1602 O O . ASP A 1 196 ? -3.401 -46.362 -24.894 1.00 54.06 196 ASP A O 1
ATOM 1606 N N . ASP A 1 197 ? -2.109 -48.122 -25.444 1.00 51.50 197 ASP A N 1
ATOM 1607 C CA . ASP A 1 197 ? -1.911 -47.820 -26.859 1.00 51.50 197 ASP A CA 1
ATOM 1608 C C . ASP A 1 197 ? -3.085 -48.405 -27.683 1.00 51.50 197 ASP A C 1
ATOM 1610 O O . ASP A 1 197 ? -3.662 -49.432 -27.328 1.00 51.50 197 ASP A O 1
ATOM 1614 N N . ASP A 1 198 ? -3.371 -47.764 -28.821 1.00 49.09 198 ASP A N 1
ATOM 1615 C CA . ASP A 1 198 ? -4.183 -48.235 -29.960 1.00 49.09 198 ASP A CA 1
ATOM 1616 C C . ASP A 1 198 ? -5.726 -48.108 -29.918 1.00 49.09 198 ASP A C 1
ATOM 1618 O O . ASP A 1 198 ? -6.450 -49.061 -29.641 1.00 49.09 198 ASP A O 1
ATOM 1622 N N . TYR A 1 199 ? -6.256 -46.997 -30.462 1.00 56.34 199 TYR A N 1
ATOM 1623 C CA . TYR A 1 199 ? -7.194 -47.119 -31.595 1.00 56.34 199 TYR A CA 1
ATOM 1624 C C . TYR A 1 199 ? -7.219 -45.873 -32.498 1.00 56.34 199 TYR A C 1
ATOM 1626 O O . TYR A 1 199 ? -7.677 -44.792 -32.132 1.00 56.34 199 TYR A O 1
ATOM 1634 N N . PHE A 1 200 ? -6.736 -46.082 -33.720 1.00 47.62 200 PHE A N 1
ATOM 1635 C CA . PHE A 1 200 ? -6.944 -45.274 -34.919 1.00 47.62 200 PHE A CA 1
ATOM 1636 C C . PHE A 1 200 ? -8.438 -44.997 -35.169 1.00 47.62 200 PHE A C 1
ATOM 1638 O O . PHE A 1 200 ? -9.243 -45.925 -35.181 1.00 47.62 200 PHE A O 1
ATOM 1645 N N . SER A 1 201 ? -8.803 -43.758 -35.494 1.00 54.41 201 SER A N 1
ATOM 1646 C CA . SER A 1 201 ? -9.918 -43.454 -36.405 1.00 54.41 201 SER A CA 1
ATOM 1647 C C . SER A 1 201 ? -9.653 -42.096 -37.050 1.00 54.41 201 SER A C 1
ATOM 1649 O O . SER A 1 201 ? -9.789 -41.051 -36.418 1.00 54.41 201 SER A O 1
ATOM 1651 N N . GLU A 1 202 ? -9.189 -42.153 -38.296 1.00 61.03 202 GLU A N 1
ATOM 1652 C CA . GLU A 1 202 ? -9.219 -41.049 -39.249 1.00 61.03 202 GLU A CA 1
ATOM 1653 C C . GLU A 1 202 ? -10.677 -40.797 -39.657 1.00 61.03 202 GLU A C 1
ATOM 1655 O O . GLU A 1 202 ? -11.373 -41.734 -40.037 1.00 61.03 202 GLU A O 1
ATOM 1660 N N . ASP A 1 203 ? -11.108 -39.541 -39.596 1.00 61.50 203 ASP A N 1
ATOM 1661 C CA . ASP A 1 203 ? -12.229 -38.991 -40.362 1.00 61.50 203 ASP A CA 1
ATOM 1662 C C . ASP A 1 203 ? -11.921 -37.497 -40.586 1.00 61.50 203 ASP A C 1
ATOM 1664 O O . ASP A 1 203 ? -12.224 -36.668 -39.730 1.00 61.50 203 ASP A O 1
ATOM 1668 N N . GLU A 1 204 ? -11.181 -37.193 -41.663 1.00 52.12 204 GLU A N 1
ATOM 1669 C CA . GLU A 1 204 ? -11.407 -36.118 -42.668 1.00 52.12 204 GLU A CA 1
ATOM 1670 C C . GLU A 1 204 ? -10.213 -35.950 -43.624 1.00 52.12 204 GLU A C 1
ATOM 1672 O O . GLU A 1 204 ? -9.070 -35.742 -43.153 1.00 52.12 204 GLU A O 1
#